Protein AF-A0A1F7A269-F1 (afdb_monomer_lite)

Sequence (309 aa):
MHEIAAIVDEQVPQRRDSEHPFDNVAFQGFLQEEFPELVGQVATATRPGVSAQPDEMEAWESAVVQQRKQRRGFEGDWDYLIRLLYEECFSINQNPGVGEPATMHGVAGHTPSGLVSHFFSGNSTGGASISTEVQKDFSGASLQEAVHSLQGKLTNRQIEGFLDVVQMCTSRNDVLIQVHRMGYSGSDVIELVRNGQYGKIFDSIGYRLLAMFKAEPTMLEPIQDLRLKEMLNFRTDRVVSKARFIVKLWGYCQSLLYENGAYRYIGESGVREVLTNLLFCRTHPELQCFFRYLSPSGYINDWMGLRNL

Secondary structure (DSSP, 8-state):
------------------SSGGG-HHHHHHHHHH-TTTHHHHHHS---B--SS--HHHHHHHHHHHHHHGGGGGS-HHHHHHHHHHHHHT-S-SSTTSS--TTSTT-----HHHHHHHH-----BTTB-HHHHTTS----SSHHHHHHHHTTTS-HHHHHHHHHHHHHHHT-STTSTTTS-SS--HHHHHHHHHTT-S-HHIIIIIIHHHHHHHH-GGGGSBP--HHHHHHTT--TTS--BHHHHHHHHHHHHGGGB-TTSPBPPTTSTTHHHHHHHHHHHHH-GGGGGGSSBSSHHHHHHHHHHTT--

Structure (mmCIF, N/CA/C/O backbone):
data_AF-A0A1F7A269-F1
#
_entry.id   AF-A0A1F7A269-F1
#
loop_
_atom_site.group_PDB
_atom_site.id
_atom_site.type_symbol
_atom_site.label_atom_id
_atom_site.label_alt_id
_atom_site.label_comp_id
_atom_site.label_asym_id
_atom_site.label_entity_id
_atom_site.label_seq_id
_atom_site.pdbx_PDB_ins_code
_atom_site.Cartn_x
_atom_site.Cartn_y
_atom_site.Cartn_z
_atom_site.occupancy
_atom_site.B_iso_or_equiv
_atom_site.auth_seq_id
_atom_site.auth_comp_id
_atom_site.auth_asym_id
_atom_site.auth_atom_id
_atom_site.pdbx_PDB_model_num
ATOM 1 N N . MET A 1 1 ? -22.479 40.719 -35.718 1.00 33.25 1 MET A N 1
ATOM 2 C CA . MET A 1 1 ? -22.128 39.808 -36.826 1.00 33.25 1 MET A CA 1
ATOM 3 C C . MET A 1 1 ? -20.641 39.544 -36.702 1.00 33.25 1 MET A C 1
ATOM 5 O O . MET A 1 1 ? -19.888 40.493 -36.841 1.00 33.25 1 MET A O 1
ATOM 9 N N . HIS A 1 2 ? -20.296 38.465 -35.995 1.00 28.28 2 HIS A N 1
ATOM 10 C CA . HIS A 1 2 ? -19.813 37.187 -36.565 1.00 28.28 2 HIS A CA 1
ATOM 11 C C . HIS A 1 2 ? -18.313 37.310 -36.901 1.00 28.28 2 HIS A C 1
ATOM 13 O O . HIS A 1 2 ? -17.926 38.263 -37.554 1.00 28.28 2 HIS A O 1
ATOM 19 N N . GLU A 1 3 ? -17.398 36.455 -36.454 1.00 27.62 3 GLU A N 1
ATOM 20 C CA . GLU A 1 3 ? -17.534 35.097 -35.937 1.00 27.62 3 GLU A CA 1
ATOM 21 C C . GLU A 1 3 ? -16.245 34.710 -35.201 1.00 27.62 3 GLU A C 1
ATOM 23 O O . GLU A 1 3 ? -15.139 35.027 -35.637 1.00 27.62 3 GLU A O 1
ATOM 28 N N . ILE A 1 4 ? -16.414 34.024 -34.072 1.00 34.38 4 ILE A N 1
ATOM 29 C CA . ILE A 1 4 ? -15.371 33.257 -33.395 1.00 34.38 4 ILE A CA 1
ATOM 30 C C . ILE A 1 4 ? -15.081 32.067 -34.311 1.00 34.38 4 ILE A C 1
ATOM 32 O O . ILE A 1 4 ? -15.955 31.223 -34.504 1.00 34.38 4 ILE A O 1
ATOM 36 N N . ALA A 1 5 ? -13.891 32.023 -34.910 1.00 34.59 5 ALA A N 1
ATOM 37 C CA . ALA A 1 5 ? -13.475 30.882 -35.709 1.00 34.59 5 ALA A CA 1
ATOM 38 C C . ALA A 1 5 ? -13.218 29.690 -34.780 1.00 34.59 5 ALA A C 1
ATOM 40 O O . ALA A 1 5 ? -12.347 29.718 -33.909 1.00 34.59 5 ALA A O 1
ATOM 41 N N . ALA A 1 6 ? -14.071 28.692 -34.972 1.00 31.97 6 ALA A N 1
ATOM 42 C CA . ALA A 1 6 ? -14.132 27.411 -34.310 1.00 31.97 6 ALA A CA 1
ATOM 43 C C . ALA A 1 6 ? -12.772 26.706 -34.200 1.00 31.97 6 ALA A C 1
ATOM 45 O O . ALA A 1 6 ? -12.012 26.576 -35.157 1.00 31.97 6 ALA A O 1
ATOM 46 N N . ILE A 1 7 ? -12.540 26.205 -32.990 1.00 40.12 7 ILE A N 1
ATOM 47 C CA . ILE A 1 7 ? -11.709 25.042 -32.698 1.00 40.12 7 ILE A CA 1
ATOM 48 C C . ILE A 1 7 ? -12.363 23.820 -33.368 1.00 40.12 7 ILE A C 1
ATOM 50 O O . ILE A 1 7 ? -13.586 23.787 -33.506 1.00 40.12 7 ILE A O 1
ATOM 54 N N . VAL A 1 8 ? -11.533 22.809 -33.644 1.00 36.47 8 VAL A N 1
ATOM 55 C CA . VAL A 1 8 ? -11.844 21.414 -34.017 1.00 36.47 8 VAL A CA 1
ATOM 56 C C . VAL A 1 8 ? -11.726 21.142 -35.521 1.00 36.47 8 VAL A C 1
ATOM 58 O O . VAL A 1 8 ? -12.613 21.486 -36.287 1.00 36.47 8 VAL A O 1
ATOM 61 N N . ASP A 1 9 ? -10.637 20.483 -35.931 1.00 31.64 9 ASP A N 1
ATOM 62 C CA . ASP A 1 9 ? -10.707 19.078 -36.367 1.00 31.64 9 ASP A CA 1
ATOM 63 C C . ASP A 1 9 ? -9.305 18.533 -36.697 1.00 31.64 9 ASP A C 1
ATOM 65 O O . ASP A 1 9 ? -8.762 18.759 -37.773 1.00 31.64 9 ASP A O 1
ATOM 69 N N . GLU A 1 10 ? -8.740 17.760 -35.772 1.00 32.53 10 GLU A N 1
ATOM 70 C CA . GLU A 1 10 ? -7.936 16.589 -36.131 1.00 32.53 10 GLU A CA 1
ATOM 71 C C . GLU A 1 10 ? -8.459 15.419 -35.289 1.00 32.53 10 GLU A C 1
ATOM 73 O O . GLU A 1 10 ? -7.979 15.119 -34.198 1.00 32.53 10 GLU A O 1
ATOM 78 N N . GLN A 1 11 ? -9.521 14.779 -35.781 1.00 38.41 11 GLN A N 1
ATOM 79 C CA . GLN A 1 11 ? -9.769 13.369 -35.488 1.00 38.41 11 GLN A CA 1
ATOM 80 C C . GLN A 1 11 ? -8.733 12.560 -36.285 1.00 38.41 11 GLN A C 1
ATOM 82 O O . GLN A 1 11 ? -8.501 12.849 -37.457 1.00 38.41 11 GLN A O 1
ATOM 87 N N . VAL A 1 12 ? -8.039 11.582 -35.696 1.00 38.69 12 VAL A N 1
ATOM 88 C CA . VAL A 1 12 ? -8.330 10.124 -35.749 1.00 38.69 12 VAL A CA 1
ATOM 89 C C . VAL A 1 12 ? -7.028 9.398 -35.289 1.00 38.69 12 VAL A C 1
ATOM 91 O O . VAL A 1 12 ? -5.965 9.959 -35.556 1.00 38.69 12 VAL A O 1
ATOM 94 N N . PRO A 1 13 ? -6.998 8.167 -34.699 1.00 36.81 13 PRO A N 1
ATOM 95 C CA . PRO A 1 13 ? -8.076 7.232 -34.341 1.00 36.81 13 PRO A CA 1
ATOM 96 C C . PRO A 1 13 ? -8.110 6.772 -32.863 1.00 36.81 13 PRO A C 1
ATOM 98 O O . PRO A 1 13 ? -7.135 6.809 -32.117 1.00 36.81 13 PRO A O 1
ATOM 101 N N . GLN A 1 14 ? -9.268 6.205 -32.515 1.00 42.47 14 GLN A N 1
ATOM 102 C CA . GLN A 1 14 ? -9.555 5.360 -31.354 1.00 42.47 14 GLN A CA 1
ATOM 103 C C . GLN A 1 14 ? -8.420 4.392 -30.987 1.00 42.47 14 GLN A C 1
ATOM 105 O O . GLN A 1 14 ? -8.027 3.544 -31.787 1.00 42.47 14 GLN A O 1
ATOM 110 N N . ARG A 1 15 ? -8.021 4.406 -29.717 1.00 35.06 15 ARG A N 1
ATOM 111 C CA . ARG A 1 15 ? -7.380 3.262 -29.075 1.00 35.06 15 ARG A CA 1
ATOM 112 C C . ARG A 1 15 ? -8.137 2.947 -27.796 1.00 35.06 15 ARG A C 1
ATOM 114 O O . ARG A 1 15 ? -7.974 3.616 -26.783 1.00 35.06 15 ARG A O 1
ATOM 121 N N . ARG A 1 16 ? -8.949 1.885 -27.839 1.00 41.09 16 ARG A N 1
ATOM 122 C CA . ARG A 1 16 ? -9.128 1.036 -26.653 1.00 41.09 16 ARG A CA 1
ATOM 123 C C . ARG A 1 16 ? -7.809 0.290 -26.454 1.00 41.09 16 ARG A C 1
ATOM 125 O O . ARG A 1 16 ? -7.733 -0.915 -26.665 1.00 41.09 16 ARG A O 1
ATOM 132 N N . ASP A 1 17 ? -6.759 1.043 -26.151 1.00 40.09 17 ASP A N 1
ATOM 133 C CA . ASP A 1 17 ? -5.573 0.473 -25.548 1.00 40.09 17 ASP A CA 1
ATOM 134 C C . ASP A 1 17 ? -6.044 0.063 -24.158 1.00 40.09 17 ASP A C 1
ATOM 136 O O . ASP A 1 17 ? -6.666 0.847 -23.441 1.00 40.09 17 ASP A O 1
ATOM 140 N N . SER A 1 18 ? -5.866 -1.211 -23.855 1.00 50.03 18 SER A N 1
ATOM 141 C CA . SER A 1 18 ? -5.976 -1.772 -22.518 1.00 50.03 18 SER A CA 1
ATOM 142 C C . SER A 1 18 ? -5.732 -0.748 -21.399 1.00 50.03 18 SER A C 1
ATOM 144 O O . SER A 1 18 ? -4.720 -0.046 -21.416 1.00 50.03 18 SER A O 1
ATOM 146 N N . GLU A 1 19 ? -6.633 -0.678 -20.419 1.00 72.75 19 GLU A N 1
ATOM 147 C CA . GLU A 1 19 ? -6.628 0.381 -19.396 1.00 72.75 19 GLU A CA 1
ATOM 148 C C . GLU A 1 19 ? -5.316 0.459 -18.594 1.00 72.75 19 GLU A C 1
ATOM 150 O O . GLU A 1 19 ? -4.983 1.514 -18.056 1.00 72.75 19 GLU A O 1
ATOM 155 N N . HIS A 1 20 ? -4.540 -0.630 -18.535 1.00 84.88 20 HIS A N 1
ATOM 156 C CA . HIS A 1 20 ? -3.270 -0.666 -17.824 1.00 84.88 20 HIS A CA 1
ATOM 157 C C . HIS A 1 20 ? -2.042 -0.550 -18.753 1.00 84.88 20 HIS A C 1
ATOM 159 O O . HIS A 1 20 ? -1.983 -1.224 -19.783 1.00 84.88 20 HIS A O 1
ATOM 165 N N . PRO A 1 21 ? -0.989 0.197 -18.359 1.00 84.06 21 PRO A N 1
ATOM 166 C CA . PRO A 1 21 ? 0.245 0.346 -19.142 1.00 84.06 21 PRO A CA 1
ATOM 167 C C . PRO A 1 21 ? 0.917 -0.963 -19.575 1.00 84.06 21 PRO A C 1
ATOM 169 O O . PRO A 1 21 ? 1.383 -1.072 -20.704 1.00 84.06 21 PRO A O 1
ATOM 172 N N . PHE A 1 22 ? 0.933 -1.979 -18.708 1.00 87.56 22 PHE A N 1
ATOM 173 C CA . PHE A 1 22 ? 1.489 -3.309 -19.015 1.00 87.56 22 PHE A CA 1
ATOM 174 C C . PHE A 1 22 ? 0.746 -4.093 -20.095 1.00 87.56 22 PHE A C 1
ATOM 176 O O . PHE A 1 22 ? 1.263 -5.100 -20.567 1.00 87.56 22 PHE A O 1
ATOM 183 N N . ASP A 1 23 ? -0.444 -3.661 -20.488 1.00 86.75 23 ASP A N 1
ATOM 184 C CA . ASP A 1 23 ? -1.222 -4.307 -21.540 1.00 86.75 23 ASP A CA 1
ATOM 185 C C . ASP A 1 23 ? -1.051 -3.584 -22.896 1.00 86.75 23 ASP A C 1
ATOM 187 O O . ASP A 1 23 ? -1.480 -4.074 -23.942 1.00 86.75 23 ASP A O 1
ATOM 191 N N . ASN A 1 24 ? -0.355 -2.439 -22.904 1.00 86.06 24 ASN A N 1
ATOM 192 C CA . ASN A 1 24 ? -0.034 -1.704 -24.118 1.00 86.06 24 ASN A CA 1
ATOM 193 C C . ASN A 1 24 ? 1.037 -2.441 -24.935 1.00 86.06 24 ASN A C 1
ATOM 195 O O . ASN A 1 24 ? 2.172 -2.585 -24.485 1.00 86.06 24 ASN A O 1
ATOM 199 N N . VAL A 1 25 ? 0.716 -2.813 -26.178 1.00 85.94 25 VAL A N 1
ATOM 200 C CA . VAL A 1 25 ? 1.601 -3.596 -27.066 1.00 85.94 25 VAL A CA 1
ATOM 201 C C . VAL A 1 25 ? 2.994 -2.978 -27.230 1.00 85.94 25 VAL A C 1
ATOM 203 O O . VAL A 1 25 ? 3.995 -3.686 -27.164 1.00 85.94 25 VAL A O 1
ATOM 206 N N . ALA A 1 26 ? 3.084 -1.658 -27.417 1.00 83.69 26 ALA A N 1
ATOM 207 C CA . ALA A 1 26 ? 4.378 -1.000 -27.595 1.00 83.69 26 ALA A CA 1
ATOM 208 C C . ALA A 1 26 ? 5.208 -1.019 -26.303 1.00 83.69 26 ALA A C 1
ATOM 210 O O . ALA A 1 26 ? 6.427 -1.118 -26.362 1.00 83.69 26 ALA A O 1
ATOM 211 N N . PHE A 1 27 ? 4.564 -0.927 -25.137 1.00 87.75 27 PHE A N 1
ATOM 212 C CA . PHE A 1 27 ? 5.272 -1.004 -23.858 1.00 87.75 27 PHE A CA 1
ATOM 213 C C . PHE A 1 27 ? 5.646 -2.445 -23.494 1.00 87.75 27 PHE A C 1
ATOM 215 O O . PHE A 1 27 ? 6.722 -2.684 -22.958 1.00 87.75 27 PHE A O 1
ATOM 222 N N . GLN A 1 28 ? 4.808 -3.421 -23.850 1.00 88.94 28 GLN A N 1
ATOM 223 C CA . GLN A 1 28 ? 5.147 -4.839 -23.735 1.00 88.94 28 GLN A CA 1
ATOM 224 C C . GLN A 1 28 ? 6.378 -5.202 -24.566 1.00 88.94 28 GLN A C 1
ATOM 226 O O . GLN A 1 28 ? 7.232 -5.927 -24.068 1.00 88.94 28 GLN A O 1
ATOM 231 N N . GLY A 1 29 ? 6.497 -4.671 -25.790 1.00 90.69 29 GLY A N 1
ATOM 232 C CA . GLY A 1 29 ? 7.691 -4.854 -26.620 1.00 90.69 29 GLY A CA 1
ATOM 233 C C . GLY A 1 29 ? 8.962 -4.366 -25.919 1.00 90.69 29 GLY A C 1
ATOM 234 O O . GLY A 1 29 ? 9.930 -5.114 -25.824 1.00 90.69 29 GLY A O 1
ATOM 235 N N . PHE A 1 30 ? 8.914 -3.165 -25.336 1.00 91.69 30 PHE A N 1
ATOM 236 C CA . PHE A 1 30 ? 10.003 -2.621 -24.519 1.00 91.69 30 PHE A CA 1
ATOM 237 C C . PHE A 1 30 ? 10.332 -3.509 -23.305 1.00 91.69 30 PHE A C 1
ATOM 239 O O . PHE A 1 30 ? 11.490 -3.849 -23.079 1.00 91.69 30 PHE A O 1
ATOM 246 N N . LEU A 1 31 ? 9.322 -3.945 -22.542 1.00 92.75 31 LEU A N 1
ATOM 247 C CA . LEU A 1 31 ? 9.537 -4.826 -21.386 1.00 92.75 31 LEU A CA 1
ATOM 248 C C . LEU A 1 31 ? 10.128 -6.183 -21.788 1.00 92.75 31 LEU A C 1
ATOM 250 O O . LEU A 1 31 ? 10.938 -6.735 -21.050 1.00 92.75 31 LEU A O 1
ATOM 254 N N . GLN A 1 32 ? 9.738 -6.719 -22.944 1.00 94.00 32 GLN A N 1
ATOM 255 C CA . GLN A 1 32 ? 10.271 -7.973 -23.468 1.00 94.00 32 GLN A CA 1
ATOM 256 C C . GLN A 1 32 ? 11.733 -7.849 -23.905 1.00 94.00 32 GLN A C 1
ATOM 258 O O . GLN A 1 32 ? 12.491 -8.803 -23.740 1.00 94.00 32 GLN A O 1
ATOM 263 N N . GLU A 1 33 ? 12.123 -6.700 -24.453 1.00 93.69 33 GLU A N 1
ATOM 264 C CA . GLU A 1 33 ? 13.506 -6.416 -24.834 1.00 93.69 33 GLU A CA 1
ATOM 265 C C . GLU A 1 33 ? 14.403 -6.213 -23.605 1.00 93.69 33 GLU A C 1
ATOM 267 O O . GLU A 1 33 ? 15.476 -6.809 -23.516 1.00 93.69 33 GLU A O 1
ATOM 272 N N . GLU A 1 34 ? 13.953 -5.417 -22.632 1.00 92.31 34 GLU A N 1
ATOM 273 C CA . GLU A 1 34 ? 14.796 -4.986 -21.509 1.00 92.31 34 GLU A CA 1
ATOM 274 C C . GLU A 1 34 ? 14.749 -5.906 -20.279 1.00 92.31 34 GLU A C 1
ATOM 276 O O . GLU A 1 34 ? 15.722 -5.952 -19.518 1.00 92.31 34 GLU A O 1
ATOM 281 N N . PHE A 1 35 ? 13.640 -6.629 -20.082 1.00 93.06 35 PHE A N 1
ATOM 282 C CA . PHE A 1 35 ? 13.379 -7.502 -18.926 1.00 93.06 35 PHE A CA 1
ATOM 283 C C . PHE A 1 35 ? 12.739 -8.843 -19.346 1.00 93.06 35 PHE A C 1
ATOM 285 O O . PHE A 1 35 ? 11.672 -9.215 -18.829 1.00 93.06 35 PHE A O 1
ATOM 292 N N . PRO A 1 36 ? 13.348 -9.595 -20.284 1.00 93.44 36 PRO A N 1
ATOM 293 C CA . PRO A 1 36 ? 12.762 -10.817 -20.841 1.00 93.44 36 PRO A CA 1
ATOM 294 C C . PRO A 1 36 ? 12.390 -11.857 -19.771 1.00 93.44 36 PRO A C 1
ATOM 296 O O . PRO A 1 36 ? 11.410 -12.589 -19.921 1.00 93.44 36 PRO A O 1
ATOM 299 N N . GLU A 1 37 ? 13.127 -11.907 -18.663 1.00 92.50 37 GLU A N 1
ATOM 300 C CA . GLU A 1 37 ? 12.910 -12.826 -17.548 1.00 92.50 37 GLU A CA 1
ATOM 301 C C . GLU A 1 37 ? 11.671 -12.505 -16.694 1.00 92.50 37 GLU A C 1
ATOM 303 O O . GLU A 1 37 ? 11.173 -13.382 -15.983 1.00 92.50 37 GLU A O 1
ATOM 308 N N . LEU A 1 38 ? 11.146 -11.276 -16.768 1.00 91.69 38 LEU A N 1
ATOM 309 C CA . LEU A 1 38 ? 9.978 -10.830 -15.998 1.00 91.69 38 LEU A CA 1
ATOM 310 C C . LEU A 1 38 ? 8.683 -10.800 -16.821 1.00 91.69 38 LEU A C 1
ATOM 312 O O . LEU A 1 38 ? 7.609 -10.672 -16.234 1.00 91.69 38 LEU A O 1
ATOM 316 N N . VAL A 1 39 ? 8.739 -10.998 -18.143 1.00 89.19 39 VAL A N 1
ATOM 317 C CA . VAL A 1 39 ? 7.567 -10.953 -19.046 1.00 89.19 39 VAL A CA 1
ATOM 318 C C . VAL A 1 39 ? 6.440 -1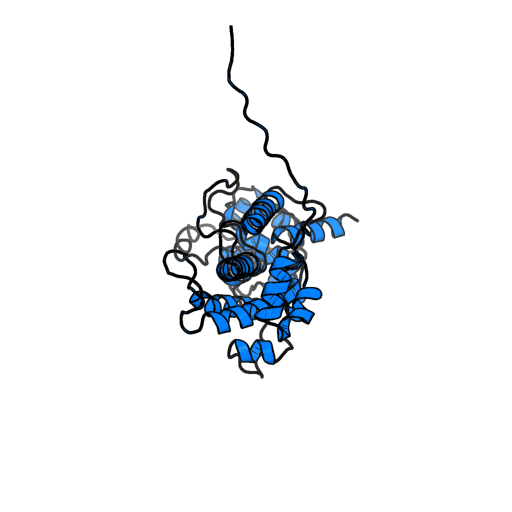1.877 -18.582 1.00 89.19 39 VAL A C 1
ATOM 320 O O . VAL A 1 39 ? 5.280 -11.468 -18.526 1.00 89.19 39 VAL A O 1
ATOM 323 N N . GLY A 1 40 ? 6.780 -13.109 -18.189 1.00 88.94 40 GLY A N 1
ATOM 324 C CA . GLY A 1 40 ? 5.798 -14.067 -17.676 1.00 88.94 40 GLY A CA 1
ATOM 325 C C . GLY A 1 40 ? 5.086 -13.567 -16.415 1.00 88.94 40 GLY A C 1
ATOM 326 O O . GLY A 1 40 ? 3.881 -13.752 -16.281 1.00 88.94 40 GLY A O 1
ATOM 327 N N . GLN A 1 41 ? 5.804 -12.873 -15.526 1.00 91.25 41 GLN A N 1
ATOM 328 C CA . GLN A 1 41 ? 5.222 -12.308 -14.307 1.00 91.25 41 GLN A CA 1
ATOM 329 C C . GLN A 1 41 ? 4.374 -11.068 -14.605 1.00 91.25 41 GLN A C 1
ATOM 331 O O . GLN A 1 41 ? 3.282 -10.937 -14.056 1.00 91.25 41 GLN A O 1
ATOM 336 N N . VAL A 1 42 ? 4.831 -10.187 -15.503 1.00 91.06 42 VAL A N 1
ATOM 337 C CA . VAL A 1 42 ? 4.084 -8.997 -15.956 1.00 91.06 42 VAL A CA 1
ATOM 338 C C . VAL A 1 42 ? 2.721 -9.392 -16.533 1.00 91.06 42 VAL A C 1
ATOM 340 O O . VAL A 1 42 ? 1.708 -8.749 -16.233 1.00 91.06 42 VAL A O 1
ATOM 343 N N . ALA A 1 43 ? 2.673 -10.474 -17.314 1.00 87.38 43 ALA A N 1
ATOM 344 C CA . ALA A 1 43 ? 1.440 -10.986 -17.909 1.00 87.38 43 ALA A CA 1
ATOM 345 C C . ALA A 1 43 ? 0.415 -11.455 -16.861 1.00 87.38 43 ALA A C 1
ATOM 347 O O . ALA A 1 43 ? -0.785 -11.313 -17.071 1.00 87.38 43 ALA A O 1
ATOM 348 N N . THR A 1 44 ? 0.878 -11.976 -15.721 1.00 88.31 44 THR A N 1
ATOM 349 C CA . THR A 1 44 ? 0.015 -12.486 -14.641 1.00 88.31 44 THR A CA 1
ATOM 350 C C . THR A 1 44 ? -0.190 -11.505 -13.486 1.00 88.31 44 THR A C 1
ATOM 352 O O . THR A 1 44 ? -0.958 -11.794 -12.572 1.00 88.31 44 THR A O 1
ATOM 355 N N . ALA A 1 45 ? 0.516 -10.371 -13.482 1.00 89.06 45 ALA A N 1
ATOM 356 C CA . ALA A 1 45 ? 0.470 -9.412 -12.386 1.00 89.06 45 ALA A CA 1
ATOM 357 C C . ALA A 1 45 ? -0.907 -8.743 -12.268 1.00 89.06 45 ALA A C 1
ATOM 359 O O . ALA A 1 45 ? -1.564 -8.438 -13.267 1.00 89.06 45 ALA A O 1
ATOM 360 N N . THR A 1 46 ? -1.315 -8.430 -11.043 1.00 89.75 46 THR A N 1
ATOM 361 C CA . THR A 1 46 ? -2.579 -7.744 -10.780 1.00 89.75 46 THR A CA 1
ATOM 362 C C . THR A 1 46 ? -2.588 -6.364 -11.434 1.00 89.75 46 THR A C 1
ATOM 364 O O . THR A 1 46 ? -1.627 -5.591 -11.317 1.00 89.75 46 THR A O 1
ATOM 367 N N . ARG A 1 47 ? -3.693 -6.058 -12.121 1.00 90.19 47 ARG A N 1
ATOM 368 C CA . ARG A 1 47 ? -4.022 -4.721 -12.621 1.00 90.19 47 ARG A CA 1
ATOM 369 C C . ARG A 1 47 ? -4.809 -4.003 -11.519 1.00 90.19 47 ARG A C 1
ATOM 371 O O . ARG A 1 47 ? -5.897 -4.477 -11.194 1.00 90.19 47 ARG A O 1
ATOM 378 N N . PRO A 1 48 ? -4.279 -2.933 -10.901 1.00 89.50 48 PRO A N 1
ATOM 379 C CA . PRO A 1 48 ? -4.967 -2.277 -9.801 1.00 89.50 48 PRO A CA 1
ATOM 380 C C . PRO A 1 48 ? -6.262 -1.637 -10.300 1.00 89.50 48 PRO A C 1
ATOM 382 O O . PRO A 1 48 ? -6.250 -0.913 -11.298 1.00 89.50 48 PRO A O 1
ATOM 385 N N . GLY A 1 49 ? -7.361 -1.915 -9.605 1.00 90.00 49 GLY A N 1
ATOM 386 C CA . GLY A 1 49 ? -8.692 -1.419 -9.933 1.00 90.00 49 GLY A CA 1
ATOM 387 C C . GLY A 1 49 ? -9.196 -0.340 -8.977 1.00 90.00 49 GLY A C 1
ATOM 388 O O . GLY A 1 49 ? -8.467 0.172 -8.123 1.00 90.00 49 GLY A O 1
ATOM 389 N N . VAL A 1 50 ? -10.479 -0.033 -9.140 1.00 90.50 50 VAL A N 1
ATOM 390 C CA . VAL A 1 50 ? -11.299 0.789 -8.244 1.00 90.50 50 VAL A CA 1
ATOM 391 C C . VAL A 1 50 ? -12.334 -0.138 -7.600 1.00 90.50 50 VAL A C 1
ATOM 393 O O . VAL A 1 50 ? -12.757 -1.111 -8.231 1.00 90.50 50 VAL A O 1
ATOM 396 N N . SER A 1 51 ? -12.705 0.118 -6.350 1.00 91.38 51 SER A N 1
ATOM 397 C CA . SER A 1 51 ? -13.757 -0.616 -5.642 1.00 91.38 51 SER A CA 1
ATOM 398 C C . SER A 1 51 ? -15.112 -0.505 -6.338 1.00 91.38 51 SER A C 1
ATOM 400 O O . SER A 1 51 ? -15.332 0.343 -7.209 1.00 91.38 51 SER A O 1
ATOM 402 N N . ALA A 1 52 ? -16.052 -1.367 -5.948 1.00 88.31 52 ALA A N 1
ATOM 403 C CA . ALA A 1 52 ? -17.393 -1.357 -6.533 1.00 88.31 52 ALA A CA 1
ATOM 404 C C . ALA A 1 52 ? -18.190 -0.084 -6.184 1.00 88.31 52 ALA A C 1
ATOM 406 O O . ALA A 1 52 ? -19.099 0.300 -6.921 1.00 88.31 52 ALA A O 1
ATOM 407 N N . GLN A 1 53 ? -17.872 0.549 -5.053 1.00 87.94 53 GLN A N 1
ATOM 408 C CA . GLN A 1 53 ? -18.550 1.736 -4.532 1.00 87.94 53 GLN A CA 1
ATOM 409 C C . GLN A 1 53 ? -17.501 2.741 -4.029 1.00 87.94 53 GLN A C 1
ATOM 411 O O . GLN A 1 53 ? -17.307 2.857 -2.818 1.00 87.94 53 GLN A O 1
ATOM 416 N N . PRO A 1 54 ? -16.797 3.440 -4.941 1.00 87.69 54 PRO A N 1
ATOM 417 C CA . PRO A 1 54 ? -15.727 4.346 -4.552 1.00 87.69 54 PRO A CA 1
ATOM 418 C C . PRO A 1 54 ? -16.271 5.565 -3.806 1.00 87.69 54 PRO A C 1
ATOM 420 O O . PRO A 1 54 ? -17.239 6.198 -4.236 1.00 87.69 54 PRO A O 1
ATOM 423 N N . ASP A 1 55 ? -15.610 5.910 -2.704 1.00 85.62 55 ASP A N 1
ATOM 424 C CA . ASP A 1 55 ? -15.809 7.176 -2.003 1.00 85.62 55 ASP A CA 1
ATOM 425 C C . ASP A 1 55 ? -15.130 8.341 -2.752 1.00 85.62 55 ASP A C 1
ATOM 427 O O . ASP A 1 55 ? -14.418 8.156 -3.742 1.00 85.62 55 ASP A O 1
ATOM 431 N N . GLU A 1 56 ? -15.356 9.575 -2.288 1.00 82.25 56 GLU A N 1
ATOM 432 C CA . GLU A 1 56 ? -14.767 10.778 -2.902 1.00 82.25 56 GLU A CA 1
ATOM 433 C C . GLU A 1 56 ? -13.229 10.700 -2.948 1.00 82.25 56 GLU A C 1
ATOM 435 O O . GLU A 1 56 ? -12.611 11.115 -3.931 1.00 82.25 56 GLU A O 1
ATOM 440 N N . MET A 1 57 ? -12.617 10.121 -1.908 1.00 80.38 57 MET A N 1
ATOM 441 C CA . MET A 1 57 ? -11.169 9.953 -1.808 1.00 80.38 57 MET A CA 1
ATOM 442 C C . MET A 1 57 ? -10.639 8.969 -2.852 1.00 80.38 57 MET A C 1
ATOM 444 O O . MET A 1 57 ? -9.713 9.304 -3.591 1.00 80.38 57 MET A O 1
ATOM 448 N N . GLU A 1 58 ? -11.220 7.772 -2.941 1.00 86.12 58 GLU A N 1
ATOM 449 C CA . GLU A 1 58 ? -10.827 6.775 -3.931 1.00 86.12 58 GLU A CA 1
ATOM 450 C C . GLU A 1 58 ? -11.011 7.296 -5.353 1.00 86.12 58 GLU A C 1
ATOM 452 O O . GLU A 1 58 ? -10.127 7.099 -6.192 1.00 86.12 58 GLU A O 1
ATOM 457 N N . ALA A 1 59 ? -12.135 7.966 -5.627 1.00 84.88 59 ALA A N 1
ATOM 458 C CA . ALA A 1 59 ? -12.418 8.534 -6.937 1.00 84.88 59 ALA A CA 1
ATOM 459 C C . ALA A 1 59 ? -11.348 9.559 -7.343 1.00 84.88 59 ALA A C 1
ATOM 461 O O . ALA A 1 59 ? -10.847 9.509 -8.469 1.00 84.88 59 ALA A O 1
ATOM 462 N N . TRP A 1 60 ? -10.955 10.447 -6.425 1.00 81.88 60 TRP A N 1
ATOM 463 C CA . TRP A 1 60 ? -9.898 11.425 -6.669 1.00 81.88 60 TRP A CA 1
ATOM 464 C C . TRP A 1 60 ? -8.522 10.764 -6.853 1.00 81.88 60 TRP A C 1
ATOM 466 O O . TRP A 1 60 ? -7.892 10.973 -7.892 1.00 81.88 60 TRP A O 1
ATOM 476 N N . GLU A 1 61 ? -8.073 9.929 -5.908 1.00 82.00 61 GLU A N 1
ATOM 477 C CA . GLU A 1 61 ? -6.761 9.259 -5.976 1.00 82.00 61 GLU A CA 1
ATOM 478 C C . GLU A 1 61 ? -6.636 8.428 -7.265 1.00 82.00 61 GLU A C 1
ATOM 480 O O . GLU A 1 61 ? -5.648 8.537 -7.995 1.00 82.00 61 GLU A O 1
ATOM 485 N N . SER A 1 62 ? -7.675 7.660 -7.605 1.00 83.62 62 SER A N 1
ATOM 486 C CA . SER A 1 62 ? -7.694 6.815 -8.804 1.00 83.62 62 SER A CA 1
ATOM 487 C C . SER A 1 62 ? -7.680 7.637 -10.093 1.00 83.62 62 SER A C 1
ATOM 489 O O . SER A 1 62 ? -6.945 7.295 -11.022 1.00 83.62 62 SER A O 1
ATOM 491 N N . ALA A 1 63 ? -8.439 8.737 -10.160 1.00 80.75 63 ALA A N 1
ATOM 492 C CA . ALA A 1 63 ? -8.455 9.612 -11.331 1.00 80.75 63 ALA A CA 1
ATOM 493 C C . ALA A 1 63 ? -7.079 10.239 -11.594 1.00 80.75 63 ALA A C 1
ATOM 495 O O . ALA A 1 63 ? -6.627 10.268 -12.742 1.00 80.75 63 ALA A O 1
ATOM 496 N N . VAL A 1 64 ? -6.381 10.683 -10.542 1.00 78.00 64 VAL A N 1
ATOM 497 C CA . VAL A 1 64 ? -5.033 11.255 -10.668 1.00 78.00 64 VAL A CA 1
ATOM 498 C C . VAL A 1 64 ? -4.044 10.205 -11.182 1.00 78.00 64 VAL A C 1
ATOM 500 O O . VAL A 1 64 ? -3.306 10.486 -12.131 1.00 78.00 64 VAL A O 1
ATOM 503 N N . VAL A 1 65 ? -4.046 8.985 -10.626 1.00 78.00 65 VAL A N 1
ATOM 504 C CA . VAL A 1 65 ? -3.164 7.897 -11.099 1.00 78.00 65 VAL A CA 1
ATOM 505 C C . VAL A 1 65 ? -3.414 7.587 -12.567 1.00 78.00 65 VAL A C 1
ATOM 507 O O . VAL A 1 65 ? -2.475 7.528 -13.362 1.00 78.00 65 VAL A O 1
ATOM 510 N N . GLN A 1 66 ? -4.679 7.403 -12.940 1.00 79.25 66 GLN A N 1
ATOM 511 C CA . GLN A 1 66 ? -5.056 7.043 -14.303 1.00 79.25 66 GLN A CA 1
ATOM 512 C C . GLN A 1 66 ? -4.654 8.131 -15.301 1.00 79.25 66 GLN A C 1
ATOM 514 O O . GLN A 1 66 ? -4.019 7.840 -16.317 1.00 79.25 66 GLN A O 1
ATOM 519 N N . GLN A 1 67 ? -4.920 9.400 -14.977 1.00 78.06 67 GLN A N 1
ATOM 520 C CA . GLN A 1 67 ? -4.514 10.524 -15.817 1.00 78.06 67 GLN A CA 1
ATOM 521 C C . GLN A 1 67 ? -2.995 10.554 -16.031 1.00 78.06 67 GLN A C 1
ATOM 523 O O . GLN A 1 67 ? -2.529 10.822 -17.139 1.00 78.06 67 GLN A O 1
ATOM 528 N N . ARG A 1 68 ? -2.201 10.288 -14.987 1.00 76.50 68 ARG A N 1
ATOM 529 C CA . ARG A 1 68 ? -0.734 10.307 -15.075 1.00 76.50 68 ARG A CA 1
ATOM 530 C C . ARG A 1 68 ? -0.193 9.111 -15.856 1.00 76.50 68 ARG A C 1
ATOM 532 O O . ARG A 1 68 ? 0.716 9.284 -16.670 1.00 76.50 68 ARG A O 1
ATOM 539 N N . LYS A 1 69 ? -0.767 7.917 -15.705 1.00 76.19 69 LYS A N 1
ATOM 540 C CA . LYS A 1 69 ? -0.386 6.727 -16.494 1.00 76.19 69 LYS A CA 1
ATOM 541 C C . LYS A 1 69 ? -0.589 6.919 -17.999 1.00 76.19 69 LYS A C 1
ATOM 543 O O . LYS A 1 69 ? 0.195 6.390 -18.783 1.00 76.19 69 LYS A O 1
ATOM 548 N N . GLN A 1 70 ? -1.565 7.730 -18.402 1.00 72.06 70 GLN A N 1
ATOM 549 C CA . GLN A 1 70 ? -1.856 8.022 -19.811 1.00 72.06 70 GLN A CA 1
ATOM 550 C C . GLN A 1 70 ? -0.869 9.009 -20.472 1.00 72.06 70 GLN A C 1
ATOM 552 O O . GLN A 1 70 ? -0.870 9.141 -21.693 1.00 72.06 70 GLN A O 1
ATOM 557 N N . ARG A 1 71 ? 0.018 9.678 -19.715 1.00 68.19 71 ARG A N 1
ATOM 558 C CA . ARG A 1 71 ? 0.950 10.706 -20.241 1.00 68.19 71 ARG A CA 1
ATOM 559 C C . ARG A 1 71 ? 2.190 10.180 -20.981 1.00 68.19 71 ARG A C 1
ATOM 561 O O . ARG A 1 71 ? 3.058 10.984 -21.312 1.00 68.19 71 ARG A O 1
ATOM 568 N N . ARG A 1 72 ? 2.253 8.883 -21.308 1.00 64.31 72 ARG A N 1
ATOM 569 C CA . ARG A 1 72 ? 3.410 8.237 -21.964 1.00 64.31 72 ARG A CA 1
ATOM 570 C C . ARG A 1 72 ? 3.934 8.991 -23.195 1.00 64.31 72 ARG A C 1
ATOM 572 O O . ARG A 1 72 ? 5.126 8.977 -23.451 1.00 64.31 72 ARG A O 1
ATOM 579 N N . GLY A 1 73 ? 3.064 9.668 -23.951 1.00 58.03 73 GLY A N 1
ATOM 580 C CA . GLY A 1 73 ? 3.433 10.368 -25.190 1.00 58.03 73 GLY A CA 1
ATOM 581 C C . GLY A 1 73 ? 4.476 11.491 -25.056 1.00 58.03 73 GLY A C 1
ATOM 582 O O . GLY A 1 73 ? 4.924 11.995 -26.081 1.00 58.03 73 GLY A O 1
ATOM 583 N N . PHE A 1 74 ? 4.860 11.887 -23.837 1.00 60.41 74 PHE A N 1
ATOM 584 C CA . PHE A 1 74 ? 5.789 12.995 -23.581 1.00 60.41 74 PHE A CA 1
ATOM 585 C C . PHE A 1 74 ? 7.124 12.576 -22.938 1.00 60.41 74 PHE A C 1
ATOM 587 O O . PHE A 1 74 ? 7.950 13.448 -22.673 1.00 60.41 74 PHE A O 1
ATOM 594 N N . GLU A 1 75 ? 7.353 11.286 -22.680 1.00 72.81 75 GLU A N 1
ATOM 595 C CA . GLU A 1 75 ? 8.563 10.790 -22.005 1.00 72.81 75 GLU A CA 1
ATOM 596 C C . GLU A 1 75 ? 9.113 9.518 -22.680 1.00 72.81 75 GLU A C 1
ATOM 598 O O . GLU A 1 75 ? 8.392 8.826 -23.399 1.00 72.81 75 GLU A O 1
ATOM 603 N N . GLY A 1 76 ? 10.403 9.217 -22.491 1.00 80.69 76 GLY A N 1
ATOM 604 C CA . GLY A 1 76 ? 10.999 7.976 -23.005 1.00 80.69 76 GLY A CA 1
ATOM 605 C C . GLY A 1 76 ? 10.501 6.742 -22.243 1.00 80.69 76 GLY A C 1
ATOM 606 O O . GLY A 1 76 ? 10.094 6.851 -21.090 1.00 80.69 76 GLY A O 1
ATOM 607 N N . ASP A 1 77 ? 10.570 5.549 -22.848 1.00 86.00 77 ASP A N 1
ATOM 608 C CA . ASP A 1 77 ? 10.042 4.311 -22.238 1.00 86.00 77 ASP A CA 1
ATOM 609 C C . ASP A 1 77 ? 10.659 3.992 -20.863 1.00 86.00 77 ASP A C 1
ATOM 611 O O . ASP A 1 77 ? 9.973 3.505 -19.963 1.00 86.00 77 ASP A O 1
ATOM 615 N N . TRP A 1 78 ? 11.936 4.323 -20.674 1.00 85.62 78 TRP A N 1
ATOM 616 C CA . TRP A 1 78 ? 12.626 4.184 -19.394 1.00 85.62 78 TRP A CA 1
ATOM 617 C C . TRP A 1 78 ? 12.118 5.156 -18.325 1.00 85.62 78 TRP A C 1
ATOM 619 O O . TRP A 1 78 ? 11.820 4.726 -17.211 1.00 85.62 78 TRP A O 1
ATOM 629 N N . ASP A 1 79 ? 11.969 6.437 -18.662 1.00 81.75 79 ASP A N 1
ATOM 630 C CA . ASP A 1 79 ? 11.429 7.451 -17.746 1.00 81.75 79 ASP A CA 1
ATOM 631 C C . ASP A 1 79 ? 9.981 7.114 -17.373 1.00 81.75 79 ASP A C 1
ATOM 633 O O . ASP A 1 79 ? 9.593 7.178 -16.202 1.00 81.75 79 ASP A O 1
ATOM 637 N N . TYR A 1 80 ? 9.215 6.636 -18.358 1.00 84.38 80 TYR A N 1
ATOM 638 C CA . TYR A 1 80 ? 7.864 6.139 -18.155 1.00 84.38 80 TYR A CA 1
ATOM 639 C C . TYR A 1 80 ? 7.833 4.950 -17.193 1.00 84.38 80 TYR A C 1
ATOM 641 O O . TYR A 1 80 ? 7.012 4.936 -16.277 1.00 84.38 80 TYR A O 1
ATOM 649 N N . LEU A 1 81 ? 8.728 3.968 -17.357 1.00 87.50 81 LEU A N 1
ATOM 650 C CA . LEU A 1 81 ? 8.814 2.813 -16.462 1.00 87.50 81 LEU A CA 1
ATOM 651 C C . LEU A 1 81 ? 9.156 3.233 -15.027 1.00 87.50 81 LEU A C 1
ATOM 653 O O . LEU A 1 81 ? 8.510 2.756 -14.092 1.00 87.50 81 LEU A O 1
ATOM 657 N N . ILE A 1 82 ? 10.137 4.124 -14.842 1.00 86.31 82 ILE A N 1
ATOM 658 C CA . ILE A 1 82 ? 10.522 4.624 -13.513 1.00 86.31 82 ILE A CA 1
ATOM 659 C C . ILE A 1 82 ? 9.318 5.274 -12.835 1.00 86.31 82 ILE A C 1
ATOM 661 O O . ILE A 1 82 ? 8.975 4.929 -11.699 1.00 86.31 82 ILE A O 1
ATOM 665 N N . ARG A 1 83 ? 8.650 6.187 -13.544 1.00 83.94 83 ARG A N 1
ATOM 666 C CA . ARG A 1 83 ? 7.480 6.895 -13.033 1.00 83.94 83 ARG A CA 1
ATOM 667 C C . ARG A 1 83 ? 6.333 5.941 -12.725 1.00 83.94 83 ARG A C 1
ATOM 669 O O . ARG A 1 83 ? 5.768 6.018 -11.639 1.00 83.94 83 ARG A O 1
ATOM 676 N N . LEU A 1 84 ? 6.017 5.026 -13.640 1.00 86.44 84 LEU A N 1
ATOM 677 C CA . LEU A 1 84 ? 4.958 4.033 -13.475 1.00 86.44 84 LEU A CA 1
ATOM 678 C C . LEU A 1 84 ? 5.179 3.183 -12.221 1.00 86.44 84 LEU A C 1
ATOM 680 O O . LEU A 1 84 ? 4.276 3.054 -11.396 1.00 86.44 84 LEU A O 1
ATOM 684 N N . LEU A 1 85 ? 6.380 2.622 -12.065 1.00 88.69 85 LEU A N 1
ATOM 685 C CA . LEU A 1 85 ? 6.710 1.780 -10.919 1.00 88.69 85 LEU A CA 1
ATOM 686 C C . LEU A 1 85 ? 6.712 2.574 -9.613 1.00 88.69 85 LEU A C 1
ATOM 688 O O . LEU A 1 85 ? 6.236 2.069 -8.600 1.00 88.69 85 LEU A O 1
ATOM 692 N N . TYR A 1 86 ? 7.207 3.812 -9.621 1.00 84.12 86 TYR A N 1
ATOM 693 C CA . TYR A 1 86 ? 7.152 4.681 -8.449 1.00 84.12 86 TYR A CA 1
ATOM 694 C C . TYR A 1 86 ? 5.708 5.014 -8.048 1.00 84.12 86 TYR A C 1
ATOM 696 O O . TYR A 1 86 ? 5.347 4.893 -6.875 1.00 84.12 86 TYR A O 1
ATOM 704 N N . GLU A 1 87 ? 4.883 5.410 -9.017 1.00 81.69 87 GLU A N 1
ATOM 705 C CA . GLU A 1 87 ? 3.508 5.843 -8.778 1.00 81.69 87 GLU A CA 1
ATOM 706 C C . GLU A 1 87 ? 2.613 4.692 -8.338 1.00 81.69 87 GLU A C 1
ATOM 708 O O . GLU A 1 87 ? 1.790 4.891 -7.454 1.00 81.69 87 GLU A O 1
ATOM 713 N N . GLU A 1 88 ? 2.793 3.482 -8.872 1.00 85.19 88 GLU A N 1
ATOM 714 C CA . GLU A 1 88 ? 2.050 2.310 -8.396 1.00 85.19 88 GLU A CA 1
ATOM 715 C C . GLU A 1 88 ? 2.538 1.820 -7.029 1.00 85.19 88 GLU A C 1
ATOM 717 O O . GLU A 1 88 ? 1.726 1.403 -6.202 1.00 85.19 88 GLU A O 1
ATOM 722 N N . CYS A 1 89 ? 3.844 1.891 -6.753 1.00 86.94 89 CYS A N 1
ATOM 723 C CA . CYS A 1 89 ? 4.406 1.336 -5.525 1.00 86.94 89 CYS A CA 1
ATOM 724 C C . CYS A 1 89 ? 4.405 2.295 -4.331 1.00 86.94 89 CYS A C 1
ATOM 726 O O . CYS A 1 89 ? 4.389 1.807 -3.201 1.00 86.94 89 CYS A O 1
ATOM 728 N N . PHE A 1 90 ? 4.439 3.617 -4.507 1.00 81.50 90 PHE A N 1
ATOM 729 C CA . PHE A 1 90 ? 4.737 4.507 -3.374 1.00 81.50 90 PHE A CA 1
ATOM 730 C C . PHE A 1 90 ? 3.918 5.787 -3.297 1.00 81.50 90 PHE A C 1
ATOM 732 O O . PHE A 1 90 ? 3.410 6.115 -2.227 1.00 81.50 90 PHE A O 1
ATOM 739 N N . SER A 1 91 ? 3.845 6.578 -4.356 1.00 74.75 91 SER A N 1
ATOM 740 C CA . SER A 1 91 ? 3.138 7.854 -4.263 1.00 74.75 91 SER A CA 1
ATOM 741 C C . SER A 1 91 ? 2.766 8.373 -5.628 1.00 74.75 91 SER A C 1
ATOM 743 O O . SER A 1 91 ? 3.570 8.367 -6.555 1.00 74.75 91 SER A O 1
ATOM 745 N N . ILE A 1 92 ? 1.555 8.901 -5.705 1.00 59.94 92 ILE A N 1
ATOM 746 C CA . ILE A 1 92 ? 0.995 9.517 -6.900 1.00 59.94 92 ILE A CA 1
ATOM 747 C C . ILE A 1 92 ? 1.490 10.969 -7.017 1.00 59.94 92 ILE A C 1
ATOM 749 O O . ILE A 1 92 ? 1.410 11.587 -8.083 1.00 59.94 92 ILE A O 1
ATOM 753 N N . ASN A 1 93 ? 2.026 11.524 -5.922 1.00 55.78 93 ASN A N 1
ATOM 754 C CA . ASN A 1 93 ? 2.331 12.935 -5.832 1.00 55.78 93 ASN A CA 1
ATOM 755 C C . ASN A 1 93 ? 3.729 13.221 -5.273 1.00 55.78 93 ASN A C 1
ATOM 757 O O . ASN A 1 93 ? 4.077 12.829 -4.160 1.00 55.78 93 ASN A O 1
ATOM 761 N N . GLN A 1 94 ? 4.506 13.967 -6.058 1.00 48.12 94 GLN A N 1
ATOM 762 C CA . GLN A 1 94 ? 5.694 14.688 -5.597 1.00 48.12 94 GLN A CA 1
ATOM 763 C C . GLN A 1 94 ? 5.361 16.136 -5.179 1.00 48.12 94 GLN A C 1
ATOM 765 O O . GLN A 1 94 ? 6.210 16.797 -4.597 1.00 48.12 94 GLN A O 1
ATOM 770 N N . ASN A 1 95 ? 4.133 16.620 -5.439 1.00 43.25 95 ASN A N 1
ATOM 771 C CA . ASN A 1 95 ? 3.667 17.992 -5.191 1.00 43.25 95 ASN A CA 1
ATOM 772 C C . ASN A 1 95 ? 2.266 18.028 -4.529 1.00 43.25 95 ASN A C 1
ATOM 774 O O . ASN A 1 95 ? 1.265 18.275 -5.215 1.00 43.25 95 ASN A O 1
ATOM 778 N N . PRO A 1 96 ? 2.154 17.779 -3.211 1.00 48.72 96 PRO A N 1
ATOM 779 C CA . PRO A 1 96 ? 0.892 17.935 -2.481 1.00 48.72 96 PRO A CA 1
ATOM 780 C C . PRO A 1 96 ? 0.279 19.338 -2.670 1.00 48.72 96 PRO A C 1
ATOM 782 O O . PRO A 1 96 ? 0.994 20.340 -2.673 1.00 48.72 96 PRO A O 1
ATOM 785 N N . GLY A 1 97 ? -1.046 19.408 -2.834 1.00 45.19 97 GLY A N 1
ATOM 786 C CA . GLY A 1 97 ? -1.850 20.639 -2.834 1.00 45.19 97 GLY A CA 1
ATOM 787 C C . GLY A 1 97 ? -2.479 21.068 -4.168 1.00 45.19 97 GLY A C 1
ATOM 788 O O . GLY A 1 97 ? -3.331 21.958 -4.169 1.00 45.19 97 GLY A O 1
ATOM 789 N N . VAL A 1 98 ? -2.114 20.469 -5.308 1.00 48.78 98 VAL A N 1
ATOM 790 C CA . VAL A 1 98 ? -2.659 20.863 -6.625 1.00 48.78 98 VAL A CA 1
ATOM 791 C C . VAL A 1 98 ? -3.857 19.989 -7.006 1.00 48.78 98 VAL A C 1
ATOM 793 O O . VAL A 1 98 ? -3.696 18.809 -7.299 1.00 48.78 98 VAL A O 1
ATOM 796 N N . GLY A 1 99 ? -5.056 20.581 -7.051 1.00 52.81 99 GLY A N 1
ATOM 797 C CA . GLY A 1 99 ? -6.283 19.898 -7.494 1.00 52.81 99 GLY A CA 1
ATOM 798 C C . GLY A 1 99 ? -6.882 18.917 -6.477 1.00 52.81 99 GLY A C 1
ATOM 799 O O . GLY A 1 99 ? -7.736 18.111 -6.840 1.00 52.81 99 GLY A O 1
ATOM 800 N N . GLU A 1 100 ? -6.432 18.971 -5.222 1.00 55.97 100 GLU A N 1
ATOM 801 C CA . GLU A 1 100 ? -7.040 18.256 -4.096 1.00 55.97 100 GLU A CA 1
ATOM 802 C C . GLU A 1 100 ? -8.437 18.830 -3.791 1.00 55.97 100 GLU A C 1
ATOM 804 O O . GLU A 1 100 ? -8.611 20.055 -3.824 1.00 55.97 100 GLU A O 1
ATOM 809 N N . PRO A 1 101 ? -9.438 17.992 -3.459 1.00 55.09 101 PRO A N 1
ATOM 810 C CA . PRO A 1 101 ? -10.692 18.469 -2.891 1.00 55.09 101 PRO A CA 1
ATOM 811 C C . PRO A 1 101 ? -10.422 19.339 -1.659 1.00 55.09 101 PRO A C 1
ATOM 813 O O . PRO A 1 101 ? -9.526 19.045 -0.868 1.00 55.09 101 PRO A O 1
ATOM 816 N N . ALA A 1 102 ? -11.234 20.378 -1.438 1.00 57.22 102 ALA A N 1
ATOM 817 C CA . ALA A 1 102 ? -11.069 21.281 -0.290 1.00 57.22 102 ALA A CA 1
ATOM 818 C C . ALA A 1 102 ? -11.107 20.543 1.064 1.00 57.22 102 ALA A C 1
ATOM 820 O O . ALA A 1 102 ? -10.557 20.998 2.067 1.00 57.22 102 ALA A O 1
ATOM 821 N N . THR A 1 103 ? -11.756 19.379 1.097 1.00 55.28 103 THR A N 1
ATOM 822 C CA . THR A 1 103 ? -11.830 18.483 2.249 1.00 55.28 103 THR A CA 1
ATOM 823 C C . THR A 1 103 ? -10.520 17.748 2.543 1.00 55.28 103 THR A C 1
ATOM 825 O O . THR A 1 103 ? -10.358 17.327 3.689 1.00 55.28 103 THR A O 1
ATOM 828 N N . MET A 1 104 ? -9.603 17.654 1.572 1.00 56.06 104 MET A N 1
ATOM 829 C CA . MET A 1 104 ? -8.416 16.783 1.566 1.00 56.06 104 MET A CA 1
ATOM 830 C C . MET A 1 104 ? -7.088 17.532 1.386 1.00 56.06 104 MET A C 1
ATOM 832 O O . MET A 1 104 ? -6.059 16.906 1.140 1.00 56.06 104 MET A O 1
ATOM 836 N N . HIS A 1 105 ? -7.096 18.859 1.548 1.00 57.56 105 HIS A N 1
ATOM 837 C CA . HIS A 1 105 ? -5.890 19.680 1.470 1.00 57.56 105 HIS A CA 1
ATOM 838 C C . HIS A 1 105 ? -4.764 19.166 2.379 1.00 57.56 105 HIS A C 1
ATOM 840 O O . HIS A 1 105 ? -4.928 19.066 3.598 1.00 57.56 105 HIS A O 1
ATOM 846 N N . GLY A 1 106 ? -3.602 18.901 1.780 1.00 54.75 106 GLY A N 1
ATOM 847 C CA . GLY A 1 106 ? -2.391 18.459 2.474 1.00 54.75 106 GLY A CA 1
ATOM 848 C C . GLY A 1 106 ? -2.246 16.940 2.596 1.00 54.75 106 GLY A C 1
ATOM 849 O O . GLY A 1 106 ? -1.313 16.479 3.256 1.00 54.75 106 GLY A O 1
ATOM 850 N N . VAL A 1 107 ? -3.129 16.155 1.970 1.00 58.09 107 VAL A N 1
ATOM 851 C CA . VAL A 1 107 ? -3.004 14.693 1.890 1.00 58.09 107 VAL A CA 1
ATOM 852 C C . VAL A 1 107 ? -2.263 14.323 0.606 1.00 58.09 107 VAL A C 1
ATOM 854 O O . VAL A 1 107 ? -2.729 14.598 -0.490 1.00 58.09 107 VAL A O 1
ATOM 857 N N . ALA A 1 108 ? -1.121 13.642 0.722 1.00 56.88 108 ALA A N 1
ATOM 858 C CA . ALA A 1 108 ? -0.226 13.404 -0.415 1.00 56.88 108 ALA A CA 1
ATOM 859 C C . ALA A 1 108 ? -0.712 12.356 -1.446 1.00 56.88 108 ALA A C 1
ATOM 861 O O . ALA A 1 108 ? 0.041 12.039 -2.363 1.00 56.88 108 ALA A O 1
ATOM 862 N N . GLY A 1 109 ? -1.946 11.840 -1.336 1.00 66.94 109 GLY A N 1
ATOM 863 C CA . GLY A 1 109 ? -2.521 10.864 -2.274 1.00 66.94 109 GLY A CA 1
ATOM 864 C C . GLY A 1 109 ? -1.666 9.599 -2.387 1.00 66.94 109 GLY A C 1
ATOM 865 O O . GLY A 1 109 ? -0.960 9.390 -3.375 1.00 66.94 109 GLY A O 1
ATOM 866 N N . HIS A 1 110 ? -1.678 8.771 -1.343 1.00 76.38 110 HIS A N 1
ATOM 867 C CA . HIS A 1 110 ? -0.839 7.574 -1.275 1.00 76.38 110 HIS A CA 1
ATOM 868 C C . HIS A 1 110 ? -1.502 6.384 -1.962 1.00 76.38 110 HIS A C 1
ATOM 870 O O . HIS A 1 110 ? -2.688 6.143 -1.770 1.00 76.38 110 HIS A O 1
ATOM 876 N N . THR A 1 111 ? -0.714 5.572 -2.668 1.00 86.88 111 THR A N 1
ATOM 877 C CA . THR A 1 111 ? -1.134 4.209 -3.017 1.00 86.88 111 THR A CA 1
ATOM 878 C C . THR A 1 111 ? -1.143 3.314 -1.772 1.00 86.88 111 THR A C 1
ATOM 880 O O . THR A 1 111 ? -0.575 3.694 -0.744 1.00 86.88 111 THR A O 1
ATOM 883 N N . PRO A 1 112 ? -1.740 2.109 -1.818 1.00 92.12 112 PRO A N 1
ATOM 884 C CA . PRO A 1 112 ? -1.747 1.186 -0.678 1.00 92.12 112 PRO A CA 1
ATOM 885 C C . PRO A 1 112 ? -0.347 0.904 -0.116 1.00 92.12 112 PRO A C 1
ATOM 887 O O . PRO A 1 112 ? -0.086 1.109 1.071 1.00 92.12 112 PRO A O 1
ATOM 890 N N . SER A 1 113 ? 0.596 0.508 -0.972 1.00 91.38 113 SER A N 1
ATOM 891 C CA . SER A 1 113 ? 1.995 0.301 -0.581 1.00 91.38 113 SER A CA 1
ATOM 892 C C . SER A 1 113 ? 2.693 1.601 -0.184 1.00 91.38 113 SER A C 1
ATOM 894 O O . SER A 1 113 ? 3.562 1.568 0.681 1.00 91.38 113 SER A O 1
ATOM 896 N N . GLY A 1 114 ? 2.276 2.741 -0.735 1.00 86.81 114 GLY A N 1
ATOM 897 C CA . GLY A 1 114 ? 2.696 4.071 -0.306 1.00 86.81 114 GLY A CA 1
ATOM 898 C C . GLY A 1 114 ? 2.334 4.413 1.129 1.00 86.81 114 GLY A C 1
ATOM 899 O O . GLY A 1 114 ? 3.179 4.863 1.907 1.00 86.81 114 GLY A O 1
ATOM 900 N N . LEU A 1 115 ? 1.083 4.150 1.498 1.00 87.38 115 LEU A N 1
ATOM 901 C CA . LEU A 1 115 ? 0.584 4.358 2.848 1.00 87.38 115 LEU A CA 1
ATOM 902 C C . LEU A 1 115 ? 1.345 3.457 3.833 1.00 87.38 115 LEU A C 1
ATOM 904 O O . LEU A 1 115 ? 1.763 3.904 4.901 1.00 87.38 115 LEU A O 1
ATOM 908 N N . VAL A 1 116 ? 1.617 2.208 3.440 1.00 91.75 116 VAL A N 1
ATOM 909 C CA . VAL A 1 116 ? 2.459 1.298 4.227 1.00 91.75 116 VAL A CA 1
ATOM 910 C C . VAL A 1 116 ? 3.897 1.804 4.329 1.00 91.75 116 VAL A C 1
ATOM 912 O O . VAL A 1 116 ? 4.423 1.912 5.435 1.00 91.75 116 VAL A O 1
ATOM 915 N N . SER A 1 117 ? 4.564 2.122 3.221 1.00 87.81 117 SER A N 1
ATOM 916 C CA . SER A 1 117 ? 5.991 2.453 3.237 1.00 87.81 117 SER A CA 1
ATOM 917 C C . SER A 1 117 ? 6.309 3.689 4.079 1.00 87.81 117 SER A C 1
ATOM 919 O O . SER A 1 117 ? 7.324 3.704 4.784 1.00 87.81 117 SER A O 1
ATOM 921 N N . HIS A 1 118 ? 5.425 4.686 4.057 1.00 81.12 118 HIS A N 1
ATOM 922 C CA . HIS A 1 118 ? 5.617 5.945 4.765 1.00 81.12 118 HIS A CA 1
ATOM 923 C C . HIS A 1 118 ? 5.147 5.867 6.219 1.00 81.12 118 HIS A C 1
ATOM 925 O O . HIS A 1 118 ? 5.862 6.338 7.102 1.00 81.12 118 HIS A O 1
ATOM 931 N N . PHE A 1 119 ? 4.023 5.205 6.512 1.00 83.75 119 PHE A N 1
ATOM 932 C CA . PHE A 1 119 ? 3.367 5.325 7.823 1.00 83.75 119 PHE A CA 1
ATOM 933 C C . PHE A 1 119 ? 3.336 4.039 8.654 1.00 83.75 119 PHE A C 1
ATOM 935 O O . PHE A 1 119 ? 3.094 4.102 9.860 1.00 83.75 119 PHE A O 1
ATOM 942 N N . PHE A 1 120 ? 3.652 2.872 8.078 1.00 87.31 120 PHE A N 1
ATOM 943 C CA . PHE A 1 120 ? 3.709 1.633 8.854 1.00 87.31 120 PHE A CA 1
ATOM 944 C C . PHE A 1 120 ? 4.847 1.657 9.881 1.00 87.31 120 PHE A C 1
ATOM 946 O O . PHE A 1 120 ? 6.035 1.805 9.560 1.00 87.31 120 PHE A O 1
ATOM 953 N N . SER A 1 121 ? 4.469 1.408 11.133 1.00 80.19 121 SER A N 1
ATOM 954 C CA . SER A 1 121 ? 5.373 1.201 12.255 1.00 80.19 121 SER A CA 1
ATOM 955 C C . SER A 1 121 ? 5.114 -0.169 12.874 1.00 80.19 121 SER A C 1
ATOM 957 O O . SER A 1 121 ? 4.001 -0.478 13.286 1.00 80.19 121 SER A O 1
ATOM 959 N N . GLY A 1 122 ? 6.169 -0.982 12.976 1.00 73.19 122 GLY A N 1
ATOM 960 C CA . GLY A 1 122 ? 6.136 -2.243 13.725 1.00 73.19 122 GLY A CA 1
ATOM 961 C C . GLY A 1 122 ? 6.307 -2.057 15.237 1.00 73.19 122 GLY A C 1
ATOM 962 O O . GLY A 1 122 ? 6.472 -3.045 15.947 1.00 73.19 122 GLY A O 1
ATOM 963 N N . ASN A 1 123 ? 6.342 -0.812 15.720 1.00 79.00 123 ASN A N 1
ATOM 964 C CA . ASN A 1 123 ? 6.503 -0.507 17.137 1.00 79.00 123 ASN A CA 1
ATOM 965 C C . ASN A 1 123 ? 5.165 -0.628 17.876 1.00 79.00 123 ASN A C 1
ATOM 967 O O . ASN A 1 123 ? 4.091 -0.547 17.279 1.00 79.00 123 ASN A O 1
ATOM 971 N N . SER A 1 124 ? 5.247 -0.768 19.197 1.00 76.94 124 SER A N 1
ATOM 972 C CA . SER A 1 124 ? 4.097 -0.706 20.095 1.00 76.94 124 SER A CA 1
ATOM 973 C C . SER A 1 124 ? 4.101 0.584 20.912 1.00 76.94 124 SER A C 1
ATOM 975 O O . SER A 1 124 ? 5.154 0.991 21.406 1.00 76.94 124 SER A O 1
ATOM 977 N N . THR A 1 125 ? 2.928 1.169 21.132 1.00 74.12 125 THR A N 1
ATOM 978 C CA . THR A 1 125 ? 2.699 2.303 22.037 1.00 74.12 125 THR A CA 1
ATOM 979 C C . THR A 1 125 ? 1.657 1.905 23.080 1.00 74.12 125 THR A C 1
ATOM 981 O O . THR A 1 125 ? 0.642 1.311 22.740 1.00 74.12 125 THR A O 1
ATOM 984 N N . GLY A 1 126 ? 1.942 2.106 24.371 1.00 68.88 126 GLY A N 1
ATOM 985 C CA . GLY A 1 126 ? 1.011 1.725 25.448 1.00 68.88 126 GLY A CA 1
ATOM 986 C C . GLY A 1 126 ? 0.640 0.230 25.508 1.00 68.88 126 GLY A C 1
ATOM 987 O O . GLY A 1 126 ? -0.355 -0.126 26.132 1.00 68.88 126 GLY A O 1
ATOM 988 N N . GLY A 1 127 ? 1.418 -0.652 24.864 1.00 77.25 127 GLY A N 1
ATOM 989 C CA . GLY A 1 127 ? 1.097 -2.078 24.696 1.00 77.25 127 GLY A CA 1
ATOM 990 C C . GLY A 1 127 ? 0.206 -2.404 23.486 1.00 77.25 127 GLY A C 1
ATOM 991 O O . GLY A 1 127 ? -0.054 -3.578 23.236 1.00 77.25 127 GLY A O 1
ATOM 992 N N . ALA A 1 128 ? -0.221 -1.399 22.718 1.00 85.00 128 ALA A N 1
ATOM 993 C CA . ALA A 1 128 ? -0.957 -1.539 21.465 1.00 85.00 128 ALA A CA 1
ATOM 994 C C . ALA A 1 128 ? -0.019 -1.436 20.252 1.00 85.00 128 ALA A C 1
ATOM 996 O O . ALA A 1 128 ? 0.979 -0.716 20.270 1.00 85.00 128 ALA A O 1
ATOM 997 N N . SER A 1 129 ? -0.329 -2.162 19.182 1.00 89.25 129 SER A N 1
ATOM 998 C CA . SER A 1 129 ? 0.394 -2.140 17.904 1.00 89.25 129 SER A CA 1
ATOM 999 C C . SER A 1 129 ? -0.584 -2.345 16.754 1.00 89.25 129 SER A C 1
ATOM 1001 O O . SER A 1 129 ? -1.654 -2.909 16.964 1.00 89.25 129 SER A O 1
ATOM 1003 N N . ILE A 1 130 ? -0.211 -1.991 15.522 1.00 90.62 130 ILE A N 1
ATOM 1004 C CA . ILE A 1 130 ? -1.060 -2.256 14.346 1.00 90.62 130 ILE A CA 1
ATOM 1005 C C . ILE A 1 130 ? -1.527 -3.720 14.330 1.00 90.62 130 ILE A C 1
ATOM 1007 O O . ILE A 1 130 ? -2.721 -3.977 14.235 1.00 90.62 130 ILE A O 1
ATOM 1011 N N . SER A 1 131 ? -0.616 -4.675 14.541 1.00 89.56 131 SER A N 1
ATOM 1012 C CA . SER A 1 131 ? -0.926 -6.110 14.512 1.00 89.56 131 SER A CA 1
ATOM 1013 C C . SER A 1 131 ? -1.959 -6.556 15.552 1.00 89.56 131 SER A C 1
ATOM 1015 O O . SER A 1 131 ? -2.670 -7.528 15.313 1.00 89.56 131 SER A O 1
ATOM 1017 N N . THR A 1 132 ? -2.055 -5.874 16.697 1.00 91.62 132 THR A N 1
ATOM 1018 C CA . THR A 1 132 ? -3.058 -6.180 17.732 1.00 91.62 132 THR A CA 1
ATOM 1019 C C . THR A 1 132 ? -4.359 -5.419 17.502 1.00 91.62 132 THR A C 1
ATOM 1021 O O . THR A 1 132 ? -5.439 -5.950 17.741 1.00 91.62 132 THR A O 1
ATOM 1024 N N . GLU A 1 133 ? -4.268 -4.181 17.024 1.00 93.88 133 GLU A N 1
ATOM 1025 C CA . GLU A 1 133 ? -5.408 -3.283 16.854 1.00 93.88 133 GLU A CA 1
ATOM 1026 C C . GLU A 1 133 ? -6.316 -3.688 15.686 1.00 93.88 133 GLU A C 1
ATOM 1028 O O . GLU A 1 133 ? -7.538 -3.621 15.812 1.00 93.88 133 GLU A O 1
ATOM 1033 N N . VAL A 1 134 ? -5.755 -4.217 14.593 1.00 94.00 134 VAL A N 1
ATOM 1034 C CA . VAL A 1 134 ? -6.534 -4.720 13.437 1.00 94.00 134 VAL A CA 1
ATOM 1035 C C . VAL A 1 134 ? -7.466 -5.885 13.790 1.00 94.00 134 VAL A C 1
ATOM 1037 O O . VAL A 1 134 ? -8.487 -6.096 13.131 1.00 94.00 134 VAL A O 1
ATOM 1040 N N . GLN A 1 135 ? -7.140 -6.627 14.854 1.00 93.38 135 GLN A N 1
ATOM 1041 C CA . GLN A 1 135 ? -7.922 -7.773 15.326 1.00 93.38 135 GLN A CA 1
ATOM 1042 C C . GLN A 1 135 ? -9.182 -7.349 16.091 1.00 93.38 135 GLN A C 1
ATOM 1044 O O . GLN A 1 135 ? -10.083 -8.162 16.293 1.00 93.38 135 GLN A O 1
ATOM 1049 N N . LYS A 1 136 ? -9.285 -6.080 16.509 1.00 94.25 136 LYS A N 1
ATOM 1050 C CA . LYS A 1 136 ? -10.486 -5.566 17.177 1.00 94.25 136 LYS A CA 1
ATOM 1051 C C . LYS A 1 136 ? -11.656 -5.519 16.200 1.00 94.25 136 LYS A C 1
ATOM 1053 O O . LYS A 1 136 ? -11.490 -5.227 15.015 1.00 94.25 136 LYS A O 1
ATOM 1058 N N . ASP A 1 137 ? -12.860 -5.773 16.698 1.00 92.44 137 ASP A N 1
ATOM 1059 C CA . ASP A 1 137 ? -14.084 -5.760 15.891 1.00 92.44 137 ASP A CA 1
ATOM 1060 C C . ASP A 1 137 ? -14.648 -4.339 15.704 1.00 92.44 137 ASP A C 1
ATOM 1062 O O . ASP A 1 137 ? -15.758 -4.021 16.141 1.00 92.44 137 ASP A O 1
ATOM 1066 N N . PHE A 1 138 ? -13.842 -3.469 15.090 1.00 93.62 138 PHE A N 1
ATOM 1067 C CA . PHE A 1 138 ? -14.284 -2.151 14.640 1.00 93.62 138 PHE A CA 1
ATOM 1068 C C . PHE A 1 138 ? -14.881 -2.207 13.227 1.00 93.62 138 PHE A C 1
ATOM 1070 O O . PHE A 1 138 ? -14.552 -3.088 12.425 1.00 93.62 138 PHE A O 1
ATOM 1077 N N . SER A 1 139 ? -15.750 -1.246 12.925 1.00 91.62 139 SER A N 1
ATOM 1078 C CA . SER A 1 139 ? -16.391 -1.036 11.623 1.00 91.62 139 SER A CA 1
ATOM 1079 C C . SER A 1 139 ? -16.671 0.446 11.400 1.00 91.62 139 SER A C 1
ATOM 1081 O O . SER A 1 139 ? -16.942 1.155 12.365 1.00 91.62 139 SER A O 1
ATOM 1083 N N . GLY A 1 140 ? -16.677 0.887 10.148 1.00 88.19 140 GLY A N 1
ATOM 1084 C CA . GLY A 1 140 ? -16.943 2.277 9.782 1.00 88.19 140 GLY A CA 1
ATOM 1085 C C . GLY A 1 140 ? -16.051 2.722 8.630 1.00 88.19 140 GLY A C 1
ATOM 1086 O O . GLY A 1 140 ? -14.995 2.135 8.408 1.00 88.19 140 GLY A O 1
ATOM 1087 N N . ALA A 1 141 ? -16.482 3.743 7.900 1.00 82.50 141 ALA A N 1
ATOM 1088 C CA . ALA A 1 141 ? -15.665 4.424 6.899 1.00 82.50 141 ALA A CA 1
ATOM 1089 C C . ALA A 1 141 ? -14.761 5.497 7.534 1.00 82.50 141 ALA A C 1
ATOM 1091 O O . ALA A 1 141 ? -13.735 5.861 6.964 1.00 82.50 141 ALA A O 1
ATOM 1092 N N . SER A 1 142 ? -15.111 5.970 8.735 1.00 85.31 142 SER A N 1
ATOM 1093 C CA . SER A 1 142 ? -14.357 6.974 9.492 1.00 85.31 142 SER A CA 1
ATOM 1094 C C . SER A 1 142 ? -13.891 6.462 10.856 1.00 85.31 142 SER A C 1
ATOM 1096 O O . SER A 1 142 ? -14.449 5.523 11.434 1.00 85.31 142 SER A O 1
ATOM 1098 N N . LEU A 1 143 ? -12.887 7.130 11.420 1.00 87.88 143 LEU A N 1
ATOM 1099 C CA . LEU A 1 143 ? -12.395 6.913 12.775 1.00 87.88 143 LEU A CA 1
ATOM 1100 C C . LEU A 1 143 ? -13.498 7.142 13.813 1.00 87.88 143 LEU A C 1
ATOM 1102 O O . LEU A 1 143 ? -13.585 6.399 14.791 1.00 87.88 143 LEU A O 1
ATOM 1106 N N . GLN A 1 144 ? -14.355 8.142 13.591 1.00 88.31 144 GLN A N 1
ATOM 1107 C CA . GLN A 1 144 ? -15.516 8.415 14.437 1.00 88.31 144 GLN A CA 1
ATOM 1108 C C . GLN A 1 144 ? -16.462 7.210 14.474 1.00 88.31 144 GLN A C 1
ATOM 1110 O O . GLN A 1 144 ? -16.800 6.721 15.555 1.00 88.31 144 GLN A O 1
ATOM 1115 N N . GLU A 1 145 ? -16.852 6.691 13.308 1.00 90.38 145 GLU A N 1
ATOM 1116 C CA . GLU A 1 145 ? -17.700 5.499 13.202 1.00 90.38 145 GLU A CA 1
ATOM 1117 C C . GLU A 1 145 ? -17.035 4.274 13.835 1.00 90.38 145 GLU A C 1
ATOM 1119 O O . GLU A 1 145 ? -17.676 3.547 14.599 1.00 90.38 145 GLU A O 1
ATOM 1124 N N . ALA A 1 146 ? -15.731 4.089 13.610 1.00 92.31 146 ALA A N 1
ATOM 1125 C CA . ALA A 1 146 ? -14.961 3.015 14.223 1.00 92.31 146 ALA A CA 1
ATOM 1126 C C . ALA A 1 146 ? -14.988 3.095 15.753 1.00 92.31 146 ALA A C 1
ATOM 1128 O O . ALA A 1 146 ? -15.297 2.101 16.415 1.00 92.31 146 ALA A O 1
ATOM 1129 N N . VAL A 1 147 ? -14.743 4.272 16.334 1.00 91.69 147 VAL A N 1
ATOM 1130 C CA . VAL A 1 147 ? -14.811 4.477 17.788 1.00 91.69 147 VAL A CA 1
ATOM 1131 C C . VAL A 1 147 ? -16.228 4.271 18.319 1.00 91.69 147 VAL A C 1
ATOM 1133 O O . VAL A 1 147 ? -16.382 3.719 19.409 1.00 91.69 147 VAL A O 1
ATOM 1136 N N . HIS A 1 148 ? -17.268 4.656 17.577 1.00 91.25 148 HIS A N 1
ATOM 1137 C CA . HIS A 1 148 ? -18.649 4.322 17.937 1.00 91.25 148 HIS A CA 1
ATOM 1138 C C . HIS A 1 148 ? -18.911 2.815 17.913 1.00 91.25 148 HIS A C 1
ATOM 1140 O O . HIS A 1 148 ? -19.486 2.294 18.864 1.00 91.25 148 HIS A O 1
ATOM 1146 N N . SER A 1 149 ? -18.420 2.086 16.910 1.00 93.69 149 SER A N 1
ATOM 1147 C CA . SER A 1 149 ? -18.611 0.629 16.805 1.00 93.69 149 SER A CA 1
ATOM 1148 C C . SER A 1 149 ? -17.938 -0.174 17.929 1.00 93.69 149 SER A C 1
ATOM 1150 O O . SER A 1 149 ? -18.356 -1.292 18.241 1.00 93.69 149 SER A O 1
ATOM 1152 N N . LEU A 1 150 ? -16.897 0.393 18.547 1.00 93.62 150 LEU A N 1
ATOM 1153 C CA . LEU A 1 150 ? -16.160 -0.206 19.660 1.00 93.62 150 LEU A CA 1
ATOM 1154 C C . LEU A 1 150 ? -16.780 0.107 21.032 1.00 93.62 150 LEU A C 1
ATOM 1156 O O . LEU A 1 150 ? -16.432 -0.539 22.027 1.00 93.62 150 LEU A O 1
ATOM 1160 N N . GLN A 1 151 ? -17.698 1.074 21.110 1.00 87.81 151 GLN A N 1
ATOM 1161 C CA . GLN A 1 151 ? -18.373 1.431 22.359 1.00 87.81 151 GLN A CA 1
ATOM 1162 C C . GLN A 1 151 ? -19.247 0.285 22.861 1.00 87.81 151 GLN A C 1
ATOM 1164 O O . GLN A 1 151 ? -19.897 -0.418 22.094 1.00 87.81 151 GLN A O 1
ATOM 1169 N N . GLY A 1 152 ? -19.223 0.064 24.175 1.00 88.12 152 GLY A N 1
ATOM 1170 C CA . GLY A 1 152 ? -19.906 -1.068 24.805 1.00 88.12 152 GLY A CA 1
ATOM 1171 C C . GLY A 1 152 ? -19.222 -2.425 24.584 1.00 88.12 152 GLY A C 1
ATOM 1172 O O . GLY A 1 152 ? -19.523 -3.358 25.323 1.00 88.12 152 GLY A O 1
ATOM 1173 N N . LYS A 1 153 ? -18.274 -2.536 23.638 1.00 93.00 153 LYS A N 1
ATOM 1174 C CA . LYS A 1 153 ? -17.451 -3.739 23.416 1.00 93.00 153 LYS A CA 1
ATOM 1175 C C . LYS A 1 153 ? -16.108 -3.672 24.144 1.00 93.00 153 LYS A C 1
ATOM 1177 O O . LYS A 1 153 ? -15.618 -4.690 24.623 1.00 93.00 153 LYS A O 1
ATOM 1182 N N . LEU A 1 154 ? -15.502 -2.485 24.202 1.00 93.19 154 LEU A N 1
ATOM 1183 C CA . LEU A 1 154 ? -14.173 -2.258 24.771 1.00 93.19 154 LEU A CA 1
ATOM 1184 C C . LEU A 1 154 ? -14.200 -1.242 25.917 1.00 93.19 154 LEU A C 1
ATOM 1186 O O . LEU A 1 154 ? -15.046 -0.351 25.970 1.00 93.19 154 LEU A O 1
ATOM 1190 N N . THR A 1 155 ? -13.226 -1.357 26.821 1.00 91.12 155 THR A N 1
ATOM 1191 C CA . THR A 1 155 ? -12.969 -0.339 27.852 1.00 91.12 155 THR A CA 1
ATOM 1192 C C . THR A 1 155 ? -12.372 0.929 27.235 1.00 91.12 155 THR A C 1
ATOM 1194 O O . THR A 1 155 ? -11.697 0.858 26.207 1.00 91.12 155 THR A O 1
ATOM 1197 N N . ASN A 1 156 ? -12.531 2.084 27.895 1.00 87.62 156 ASN A N 1
ATOM 1198 C CA . ASN A 1 156 ? -11.923 3.342 27.434 1.00 87.62 156 ASN A CA 1
ATOM 1199 C C . ASN A 1 156 ? -10.410 3.204 27.225 1.00 87.62 156 ASN A C 1
ATOM 1201 O O . ASN A 1 156 ? -9.913 3.603 26.184 1.00 87.62 156 ASN A O 1
ATOM 1205 N N . ARG A 1 157 ? -9.699 2.516 28.127 1.00 86.19 157 ARG A N 1
ATOM 1206 C CA . ARG A 1 157 ? -8.257 2.253 27.986 1.00 86.19 157 ARG A CA 1
ATOM 1207 C C . ARG A 1 157 ? -7.904 1.462 26.720 1.00 86.19 157 ARG A C 1
ATOM 1209 O O . ARG A 1 157 ? -6.862 1.680 26.112 1.00 86.19 157 ARG A O 1
ATOM 1216 N N . GLN A 1 158 ? -8.749 0.515 26.315 1.00 90.25 158 GLN A N 1
ATOM 1217 C CA . GLN A 1 158 ? -8.538 -0.239 25.075 1.00 90.25 158 GLN A CA 1
ATOM 1218 C C . GLN A 1 158 ? -8.857 0.593 23.827 1.00 90.25 158 GLN A C 1
ATOM 1220 O O . GLN A 1 158 ? -8.261 0.336 22.782 1.00 90.25 158 GLN A O 1
ATOM 1225 N N . ILE A 1 159 ? -9.782 1.551 23.923 1.00 89.62 159 ILE A N 1
ATOM 1226 C CA . ILE A 1 159 ? -10.075 2.518 22.856 1.00 89.62 159 ILE A CA 1
ATOM 1227 C C . ILE A 1 159 ? -8.944 3.556 22.762 1.00 89.62 159 ILE A C 1
ATOM 1229 O O . ILE A 1 159 ? -8.516 3.878 21.662 1.00 89.62 159 ILE A O 1
ATOM 1233 N N . GLU A 1 160 ? -8.385 4.006 23.885 1.00 85.81 160 GLU A N 1
ATOM 1234 C CA . GLU A 1 160 ? -7.192 4.865 23.923 1.00 85.81 160 GLU A CA 1
ATOM 1235 C C . GLU A 1 160 ? -6.016 4.204 23.198 1.00 85.81 160 GLU A C 1
ATOM 1237 O O . GLU A 1 160 ? -5.449 4.809 22.299 1.00 85.81 160 GLU A O 1
ATOM 1242 N N . GLY A 1 161 ? -5.719 2.927 23.472 1.00 86.94 161 GLY A N 1
ATOM 1243 C CA . GLY A 1 161 ? -4.656 2.210 22.753 1.00 86.94 161 GLY A CA 1
ATOM 1244 C C . GLY A 1 161 ? -4.892 2.091 21.237 1.00 86.94 161 GLY A C 1
ATOM 1245 O O . GLY A 1 161 ? -3.939 2.097 20.461 1.00 86.94 161 GLY A O 1
ATOM 1246 N N . PHE A 1 162 ? -6.155 2.027 20.800 1.00 90.38 162 PHE A N 1
ATOM 1247 C CA . PHE A 1 162 ? -6.513 2.075 19.377 1.00 90.38 162 PHE A CA 1
ATOM 1248 C C . PHE A 1 162 ? -6.201 3.449 18.770 1.00 90.38 162 PHE A C 1
ATOM 1250 O O . PHE A 1 162 ? -5.577 3.538 17.710 1.00 90.38 162 PHE A O 1
ATOM 1257 N N . LEU A 1 163 ? -6.572 4.521 19.473 1.00 87.44 163 LEU A N 1
ATOM 1258 C CA . LEU A 1 163 ? -6.300 5.899 19.063 1.00 87.44 163 LEU A CA 1
ATOM 1259 C C . LEU A 1 163 ? -4.801 6.225 19.074 1.00 87.44 163 LEU A C 1
ATOM 1261 O O . LEU A 1 163 ? -4.321 6.872 18.144 1.00 87.44 163 LEU A O 1
ATOM 1265 N N . ASP A 1 164 ? -4.043 5.707 20.042 1.00 84.06 164 ASP A N 1
ATOM 1266 C CA . ASP A 1 164 ? -2.588 5.867 20.107 1.00 84.06 164 ASP A CA 1
ATOM 1267 C C . ASP A 1 164 ? -1.902 5.286 18.861 1.00 84.06 164 ASP A C 1
ATOM 1269 O O . ASP A 1 164 ? -0.967 5.881 18.320 1.00 84.06 164 ASP A O 1
ATOM 1273 N N . VAL A 1 165 ? -2.365 4.127 18.373 1.00 86.81 165 VAL A N 1
ATOM 1274 C CA . VAL A 1 165 ? -1.824 3.508 17.153 1.00 86.81 165 VAL A CA 1
ATOM 1275 C C . VAL A 1 165 ? -2.188 4.321 15.913 1.00 86.81 165 VAL A C 1
ATOM 1277 O O . VAL A 1 165 ? -1.313 4.550 15.074 1.00 86.81 165 VAL A O 1
ATOM 1280 N N . VAL A 1 166 ? -3.430 4.804 15.804 1.00 87.38 166 VAL A N 1
ATOM 1281 C CA . VAL A 1 166 ? -3.853 5.708 14.717 1.00 87.38 166 VAL A CA 1
ATOM 1282 C C . VAL A 1 166 ? -2.977 6.963 14.701 1.00 87.38 166 VAL A C 1
ATOM 1284 O O . VAL A 1 166 ? -2.419 7.315 13.660 1.00 87.38 166 VAL A O 1
ATOM 1287 N N . GLN A 1 167 ? -2.772 7.592 15.858 1.00 79.81 167 GLN A N 1
ATOM 1288 C CA . GLN A 1 167 ? -1.935 8.781 15.995 1.00 79.81 167 GLN A CA 1
ATOM 1289 C C . GLN A 1 167 ? -0.470 8.498 15.636 1.00 79.81 167 GLN A C 1
ATOM 1291 O O . GLN A 1 167 ? 0.121 9.248 14.857 1.00 79.81 167 GLN A O 1
ATOM 1296 N N . MET A 1 168 ? 0.109 7.403 16.135 1.00 78.50 168 MET A N 1
ATOM 1297 C CA . MET A 1 168 ? 1.478 6.992 15.798 1.00 78.50 168 MET A CA 1
ATOM 1298 C C . MET A 1 168 ? 1.674 6.855 14.282 1.00 78.50 168 MET A C 1
ATOM 1300 O O . MET A 1 168 ? 2.720 7.240 13.758 1.00 78.50 168 MET A O 1
ATOM 1304 N N . CYS A 1 169 ? 0.678 6.322 13.572 1.00 77.69 169 CYS A N 1
ATOM 1305 C CA . CYS A 1 169 ? 0.741 6.182 12.120 1.00 77.69 169 CYS A CA 1
ATOM 1306 C C . CYS A 1 169 ? 0.687 7.540 11.411 1.00 77.69 169 CYS A C 1
ATOM 1308 O O . CYS A 1 169 ? 1.340 7.707 10.393 1.00 77.69 169 CYS A O 1
ATOM 1310 N N . THR A 1 170 ? -0.019 8.540 11.943 1.00 72.88 170 THR A N 1
ATOM 1311 C CA . THR A 1 170 ? -0.065 9.878 11.319 1.00 72.88 170 THR A CA 1
ATOM 1312 C C . THR A 1 170 ? 1.209 10.710 11.479 1.00 72.88 170 THR A C 1
ATOM 1314 O O . THR A 1 170 ? 1.470 11.598 10.672 1.00 72.88 170 THR A O 1
ATOM 1317 N N . SER A 1 171 ? 2.017 10.457 12.511 1.00 62.28 171 SER A N 1
ATOM 1318 C CA . SER A 1 171 ? 3.053 11.394 12.968 1.00 62.28 171 SER A CA 1
ATOM 1319 C C . SER A 1 171 ? 4.441 11.192 12.350 1.00 62.28 171 SER A C 1
ATOM 1321 O O . SER A 1 171 ? 5.419 11.690 12.899 1.00 62.28 171 SER A O 1
ATOM 1323 N N . ARG A 1 172 ? 4.576 10.456 11.240 1.00 56.00 172 ARG A N 1
ATOM 1324 C CA . ARG A 1 172 ? 5.892 10.169 10.630 1.00 56.00 172 ARG A CA 1
ATOM 1325 C C . ARG A 1 172 ? 6.495 11.303 9.784 1.00 56.00 172 ARG A C 1
ATOM 1327 O O . ARG A 1 172 ? 7.520 11.095 9.149 1.00 56.00 172 ARG A O 1
ATOM 1334 N N . ASN A 1 173 ? 5.903 12.497 9.837 1.00 40.19 173 ASN A N 1
ATOM 1335 C CA . ASN A 1 173 ? 6.589 13.758 9.556 1.00 40.19 173 ASN A CA 1
ATOM 1336 C C . ASN A 1 173 ? 7.000 14.385 10.896 1.00 40.19 173 ASN A C 1
ATOM 1338 O O . ASN A 1 173 ? 6.138 14.616 11.748 1.00 40.19 173 ASN A O 1
ATOM 1342 N N . ASP A 1 174 ? 8.288 14.697 11.054 1.00 34.41 174 ASP A N 1
ATOM 1343 C CA . ASP A 1 174 ? 8.964 15.162 12.283 1.00 34.41 174 ASP A CA 1
ATOM 1344 C C . ASP A 1 174 ? 8.398 16.456 12.924 1.00 34.41 174 ASP A C 1
ATOM 1346 O O . ASP A 1 174 ? 8.949 16.975 13.892 1.00 34.41 174 ASP A O 1
ATOM 1350 N N . VAL A 1 175 ? 7.271 16.982 12.435 1.00 31.14 175 VAL A N 1
ATOM 1351 C CA . VAL A 1 175 ? 6.681 18.261 12.857 1.00 31.14 175 VAL A CA 1
ATOM 1352 C C . VAL A 1 175 ? 5.423 18.103 13.731 1.00 31.14 175 VAL A C 1
ATOM 1354 O O . VAL A 1 175 ? 5.046 19.047 14.420 1.00 31.14 175 VAL A O 1
ATOM 1357 N N . LEU A 1 176 ? 4.783 16.927 13.819 1.00 34.66 176 LEU A N 1
ATOM 1358 C CA . LEU A 1 176 ? 3.506 16.793 14.560 1.00 34.66 176 LEU A CA 1
ATOM 1359 C C . LEU A 1 176 ? 3.592 16.180 15.965 1.00 34.66 176 LEU A C 1
ATOM 1361 O O . LEU A 1 176 ? 2.588 16.146 16.679 1.00 34.66 176 LEU A O 1
ATOM 1365 N N . ILE A 1 177 ? 4.784 15.797 16.432 1.00 39.59 177 ILE A N 1
ATOM 1366 C CA . ILE A 1 177 ? 4.976 15.293 17.807 1.00 39.59 177 ILE A CA 1
ATOM 1367 C C . ILE A 1 177 ? 4.681 16.377 18.871 1.00 39.59 177 ILE A C 1
ATOM 1369 O O . ILE A 1 177 ? 4.433 16.052 20.032 1.00 39.59 177 ILE A O 1
ATOM 1373 N N . GLN A 1 178 ? 4.613 17.661 18.499 1.00 34.09 178 GLN A N 1
ATOM 1374 C CA . GLN A 1 178 ? 4.370 18.750 19.454 1.00 34.09 178 GLN A CA 1
ATOM 1375 C C . GLN A 1 178 ? 2.902 19.162 19.653 1.00 34.09 178 GLN A C 1
ATOM 1377 O O . GLN A 1 178 ? 2.607 19.781 20.672 1.00 34.09 178 GLN A O 1
ATOM 1382 N N . VAL A 1 179 ? 1.955 18.814 18.771 1.00 38.84 179 VAL A N 1
ATOM 1383 C CA . VAL A 1 179 ? 0.621 19.460 18.813 1.00 38.84 179 VAL A CA 1
ATOM 1384 C C . VAL A 1 179 ? -0.412 18.723 19.683 1.00 38.84 179 VAL A C 1
ATOM 1386 O O . VAL A 1 179 ? -1.367 19.345 20.140 1.00 38.84 179 VAL A O 1
ATOM 1389 N N . HIS A 1 180 ? -0.249 17.429 19.992 1.00 41.75 180 HIS A N 1
ATOM 1390 C CA . HIS A 1 180 ? -1.275 16.650 20.727 1.00 41.75 180 HIS A CA 1
ATOM 1391 C C . HIS A 1 180 ? -0.828 16.022 22.056 1.00 41.75 180 HIS A C 1
ATOM 1393 O O . HIS A 1 180 ? -1.547 15.220 22.637 1.00 41.75 180 HIS A O 1
ATOM 1399 N N . ARG A 1 181 ? 0.294 16.480 22.625 1.00 40.84 181 ARG A N 1
ATOM 1400 C CA . ARG A 1 181 ? 0.508 16.432 24.088 1.00 40.84 181 ARG A CA 1
ATOM 1401 C C . ARG A 1 181 ? -0.030 17.687 24.794 1.00 40.84 181 ARG A C 1
ATOM 1403 O O . ARG A 1 181 ? 0.405 18.016 25.894 1.00 40.84 181 ARG A O 1
ATOM 1410 N N . MET A 1 182 ? -0.968 18.410 24.181 1.00 41.12 182 MET A N 1
ATOM 1411 C CA . MET A 1 182 ? -1.700 19.473 24.869 1.00 41.12 182 MET A CA 1
ATOM 1412 C C . MET A 1 182 ? -2.727 18.845 25.817 1.00 41.12 182 MET A C 1
ATOM 1414 O O . MET A 1 182 ? -3.851 18.624 25.410 1.00 41.12 182 MET A O 1
ATOM 1418 N N . GLY A 1 183 ? -2.325 18.517 27.048 1.00 46.03 183 GLY A N 1
ATOM 1419 C CA . GLY A 1 183 ? -3.158 18.513 28.269 1.00 46.03 183 GLY A CA 1
ATOM 1420 C C . GLY A 1 183 ? -4.449 17.678 28.366 1.00 46.03 183 GLY A C 1
ATOM 1421 O O . GLY A 1 183 ? -5.021 17.650 29.451 1.00 46.03 183 GLY A O 1
ATOM 1422 N N . TYR A 1 184 ? -4.916 17.019 27.308 1.00 49.91 184 TYR A N 1
ATOM 1423 C CA . TYR A 1 184 ? -6.162 16.254 27.302 1.00 49.91 184 TYR A CA 1
ATOM 1424 C C . TYR A 1 184 ? -5.971 14.879 27.945 1.00 49.91 184 TYR A C 1
ATOM 1426 O O . TYR A 1 184 ? -4.992 14.177 27.679 1.00 49.91 184 TYR A O 1
ATOM 1434 N N . SER A 1 185 ? -6.919 14.487 28.793 1.00 54.94 185 SER A N 1
ATOM 1435 C CA . SER A 1 185 ? -7.030 13.109 29.265 1.00 54.94 185 SER A CA 1
ATOM 1436 C C . SER A 1 185 ? -7.469 12.194 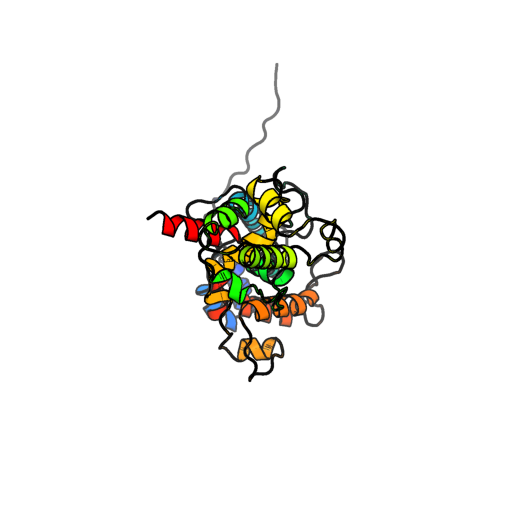28.112 1.00 54.94 185 SER A C 1
ATOM 1438 O O . SER A 1 185 ? -8.095 12.649 27.154 1.00 54.94 185 SER A O 1
ATOM 1440 N N . GLY A 1 186 ? -7.169 10.892 28.181 1.00 58.97 186 GLY A N 1
ATOM 1441 C CA . GLY A 1 186 ? -7.579 9.940 27.136 1.00 58.97 186 GLY A CA 1
ATOM 1442 C C . GLY A 1 186 ? -9.099 9.905 26.903 1.00 58.97 186 GLY A C 1
ATOM 1443 O O . GLY A 1 186 ? -9.551 9.768 25.766 1.00 58.97 186 GLY A O 1
ATOM 1444 N N . SER A 1 187 ? -9.896 10.172 27.943 1.00 64.38 187 SER A N 1
ATOM 1445 C CA . SER A 1 187 ? -11.345 10.386 27.846 1.00 64.38 187 SER A CA 1
ATOM 1446 C C . SER A 1 187 ? -11.734 11.592 26.988 1.00 64.38 187 SER A C 1
ATOM 1448 O O . SER A 1 187 ? -12.657 11.472 26.184 1.00 64.38 187 SER A O 1
ATOM 1450 N N . ASP A 1 188 ? -11.018 12.713 27.094 1.00 68.25 188 ASP A N 1
ATOM 1451 C CA . ASP A 1 188 ? -11.311 13.922 26.312 1.00 68.25 188 ASP A CA 1
ATOM 1452 C C . ASP A 1 188 ? -11.029 13.682 24.823 1.00 68.25 188 ASP A C 1
ATOM 1454 O O . ASP A 1 188 ? -11.786 14.106 23.954 1.00 68.25 188 ASP A O 1
ATOM 1458 N N . VAL A 1 189 ? -9.963 12.935 24.517 1.00 68.88 189 VAL A N 1
ATOM 1459 C CA . VAL A 1 189 ? -9.607 12.552 23.143 1.00 68.88 189 VAL A CA 1
ATOM 1460 C C . VAL A 1 189 ? -10.688 11.659 22.531 1.00 68.88 189 VAL A C 1
ATOM 1462 O O . VAL A 1 189 ? -11.098 11.882 21.391 1.00 68.88 189 VAL A O 1
ATOM 1465 N N . ILE A 1 190 ? -11.199 10.682 23.288 1.00 71.62 190 ILE A N 1
ATOM 1466 C CA . ILE A 1 190 ? -12.318 9.843 22.842 1.00 71.62 190 ILE A CA 1
ATOM 1467 C C . ILE A 1 190 ? -13.555 10.705 22.549 1.00 71.62 190 ILE A C 1
ATOM 1469 O O . ILE A 1 190 ? -14.218 10.487 21.534 1.00 71.62 190 ILE A O 1
ATOM 1473 N N . GLU A 1 191 ? -13.884 11.672 23.407 1.00 73.94 191 GLU A N 1
ATOM 1474 C CA . GLU A 1 191 ? -15.034 12.561 23.198 1.00 73.94 191 GLU A CA 1
ATOM 1475 C C . GLU A 1 191 ? -14.863 13.474 21.979 1.00 73.94 191 GLU A C 1
ATOM 1477 O O . GLU A 1 191 ? -15.803 13.621 21.197 1.00 73.94 191 GLU A O 1
ATOM 1482 N N . LEU A 1 192 ? -13.662 14.007 21.743 1.00 75.38 192 LEU A N 1
ATOM 1483 C CA . LEU A 1 192 ? -13.354 14.775 20.533 1.00 75.38 192 LEU A CA 1
ATOM 1484 C C . LEU A 1 192 ? -13.581 13.945 19.261 1.00 75.38 192 LEU A C 1
ATOM 1486 O O . LEU A 1 192 ? -14.192 14.434 18.309 1.00 75.38 192 LEU A O 1
ATOM 1490 N N . VAL A 1 193 ? -13.149 12.679 19.248 1.00 73.81 193 VAL A N 1
ATOM 1491 C CA . VAL A 1 193 ? -13.395 11.756 18.124 1.00 73.81 193 VAL A CA 1
ATOM 1492 C C . VAL A 1 193 ? -14.884 11.490 17.942 1.00 73.81 193 VAL A C 1
ATOM 1494 O O . VAL A 1 193 ? -15.393 11.609 16.830 1.00 73.81 193 VAL A O 1
ATOM 1497 N N . ARG A 1 194 ? -15.605 11.188 19.026 1.00 74.25 194 ARG A N 1
ATOM 1498 C CA . ARG A 1 194 ? -17.059 10.947 18.993 1.00 74.25 194 ARG A CA 1
ATOM 1499 C C . ARG A 1 194 ? -17.841 12.127 18.439 1.00 74.25 194 ARG A C 1
ATOM 1501 O O . ARG A 1 194 ? -18.828 11.924 17.744 1.00 74.25 194 ARG A O 1
ATOM 1508 N N . ASN A 1 195 ? -17.402 13.344 18.732 1.00 74.31 195 ASN A N 1
ATOM 1509 C CA . ASN A 1 195 ? -18.073 14.558 18.286 1.00 74.31 195 ASN A CA 1
ATOM 1510 C C . ASN A 1 195 ? -17.659 14.984 16.865 1.00 74.31 195 ASN A C 1
ATOM 1512 O O . ASN A 1 195 ? -18.075 16.050 16.415 1.00 74.31 195 ASN A O 1
ATOM 1516 N N . GLY A 1 196 ? -16.834 14.193 16.164 1.00 64.50 196 GLY A N 1
ATOM 1517 C CA . GLY A 1 196 ? -16.323 14.535 14.832 1.00 64.50 196 GLY A CA 1
ATOM 1518 C C . GLY A 1 196 ? -15.372 15.738 14.844 1.00 64.50 196 GLY A C 1
ATOM 1519 O O . GLY A 1 196 ? -15.190 16.407 13.831 1.00 64.50 196 GLY A O 1
ATOM 1520 N N . GLN A 1 197 ? -14.793 16.049 16.005 1.00 69.00 197 GLN A N 1
ATOM 1521 C CA . GLN A 1 197 ? -13.901 17.193 16.224 1.00 69.00 197 GLN A CA 1
ATOM 1522 C C . GLN A 1 197 ? -12.420 16.800 16.146 1.00 69.00 197 GLN A C 1
ATOM 1524 O O . GLN A 1 197 ? -11.541 17.645 16.312 1.00 69.00 197 GLN A O 1
ATOM 1529 N N . TYR A 1 198 ? -12.133 15.523 15.895 1.00 65.75 198 TYR A N 1
ATOM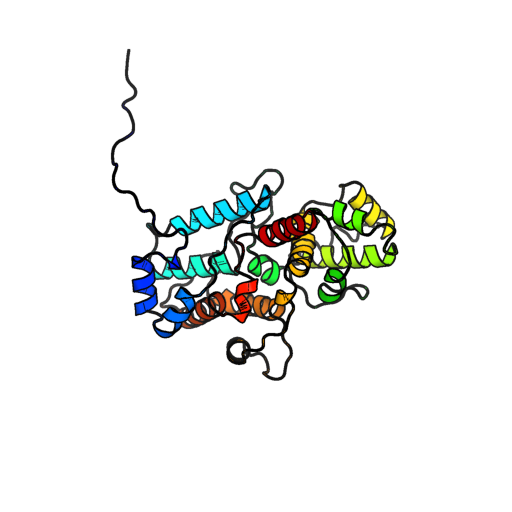 1530 C CA . TYR A 1 198 ? -10.778 15.012 15.742 1.00 65.75 198 TYR A CA 1
ATOM 1531 C C . TYR A 1 198 ? -10.294 15.210 14.300 1.00 65.75 198 TYR A C 1
ATOM 1533 O O . TYR A 1 198 ? -11.037 14.982 13.351 1.00 65.75 198 TYR A O 1
ATOM 1541 N N . GLY A 1 199 ? -9.074 15.726 14.130 1.00 62.53 199 GLY A N 1
ATOM 1542 C CA . GLY A 1 199 ? -8.601 16.260 12.847 1.00 62.53 199 GLY A CA 1
ATOM 1543 C C . GLY A 1 199 ? -8.628 15.265 11.675 1.00 62.53 199 GLY A C 1
ATOM 1544 O O . GLY A 1 199 ? -8.271 14.101 11.818 1.00 62.53 199 GLY A O 1
ATOM 1545 N N . LYS A 1 200 ? -8.944 15.758 10.470 1.00 64.81 200 LYS A N 1
ATOM 1546 C CA . LYS A 1 200 ? -9.101 14.950 9.239 1.00 64.81 200 LYS A CA 1
ATOM 1547 C C . LYS A 1 200 ? -7.876 14.111 8.843 1.00 64.81 200 LYS A C 1
ATOM 1549 O O . LYS A 1 200 ? -8.007 13.110 8.151 1.00 64.81 200 LYS A O 1
ATOM 1554 N N . ILE A 1 201 ? -6.676 14.496 9.281 1.00 63.16 201 ILE A N 1
ATOM 1555 C CA . ILE A 1 201 ? -5.439 13.751 8.999 1.00 63.16 201 ILE A CA 1
ATOM 1556 C C . ILE A 1 201 ? -5.422 12.362 9.661 1.00 63.16 201 ILE A C 1
ATOM 1558 O O . ILE A 1 201 ? -4.797 11.435 9.143 1.00 63.16 201 ILE A O 1
ATOM 1562 N N . PHE A 1 202 ? -6.135 12.203 10.782 1.00 66.62 202 PHE A N 1
ATOM 1563 C CA . PHE A 1 202 ? -6.263 10.924 11.479 1.00 66.62 202 PHE A CA 1
ATOM 1564 C C . PHE A 1 202 ? -7.100 9.930 10.683 1.00 66.62 202 PHE A C 1
ATOM 1566 O O . PHE A 1 202 ? -6.705 8.769 10.589 1.00 66.62 202 PHE A O 1
ATOM 1573 N N . ASP A 1 203 ? -8.169 10.391 10.034 1.00 71.88 203 ASP A N 1
ATOM 1574 C CA . ASP A 1 203 ? -8.937 9.590 9.082 1.00 71.88 203 ASP A CA 1
ATOM 1575 C C . ASP A 1 203 ? -8.100 9.241 7.846 1.00 71.88 203 ASP A C 1
ATOM 1577 O O . ASP A 1 203 ? -7.929 8.067 7.518 1.00 71.88 203 ASP A O 1
ATOM 1581 N N . SER A 1 204 ? -7.496 10.248 7.207 1.00 69.75 204 SER A N 1
ATOM 1582 C CA . SER A 1 204 ? -6.858 10.101 5.891 1.00 69.75 204 SER A CA 1
ATOM 1583 C C . SER A 1 204 ? -5.560 9.288 5.869 1.00 69.75 204 SER A C 1
ATOM 1585 O O . SER A 1 204 ? -5.159 8.833 4.797 1.00 69.75 204 SER A O 1
ATOM 1587 N N . ILE A 1 205 ? -4.888 9.111 7.010 1.00 79.19 205 ILE A N 1
ATOM 1588 C CA . ILE A 1 205 ? -3.612 8.380 7.088 1.00 79.19 205 ILE A CA 1
ATOM 1589 C C . ILE A 1 205 ? -3.685 7.261 8.125 1.00 79.19 205 ILE A C 1
ATOM 1591 O O . ILE A 1 205 ? -3.543 6.087 7.785 1.00 79.19 205 ILE A O 1
ATOM 1595 N N . GLY A 1 206 ? -3.892 7.615 9.395 1.00 83.62 206 GLY A N 1
ATOM 1596 C CA . GLY A 1 206 ? -3.753 6.671 10.502 1.00 83.62 206 GLY A CA 1
ATOM 1597 C C . GLY A 1 206 ? -4.840 5.600 10.501 1.00 83.62 206 GLY A C 1
ATOM 1598 O O . GLY A 1 206 ? -4.538 4.406 10.539 1.00 83.62 206 GLY A O 1
ATOM 1599 N N . TYR A 1 207 ? -6.101 6.022 10.415 1.00 89.00 207 TYR A N 1
ATOM 1600 C CA . TYR A 1 207 ? -7.237 5.112 10.388 1.00 89.00 207 TYR A CA 1
ATOM 1601 C C . TYR A 1 207 ? -7.301 4.333 9.075 1.00 89.00 207 TYR A C 1
ATOM 1603 O O . TYR A 1 207 ? -7.414 3.110 9.126 1.00 89.00 207 TYR A O 1
ATOM 1611 N N . ARG A 1 208 ? -7.133 4.990 7.914 1.00 89.38 208 ARG A N 1
ATOM 1612 C CA . ARG A 1 208 ? -7.079 4.300 6.610 1.00 89.38 208 ARG A CA 1
ATOM 1613 C C . ARG A 1 208 ? -6.027 3.190 6.578 1.00 89.38 208 ARG A C 1
ATOM 1615 O O . ARG A 1 208 ? -6.327 2.102 6.097 1.00 89.38 208 ARG A O 1
ATOM 1622 N N . LEU A 1 209 ? -4.834 3.407 7.142 1.00 91.75 209 LEU A N 1
ATOM 1623 C CA . LEU 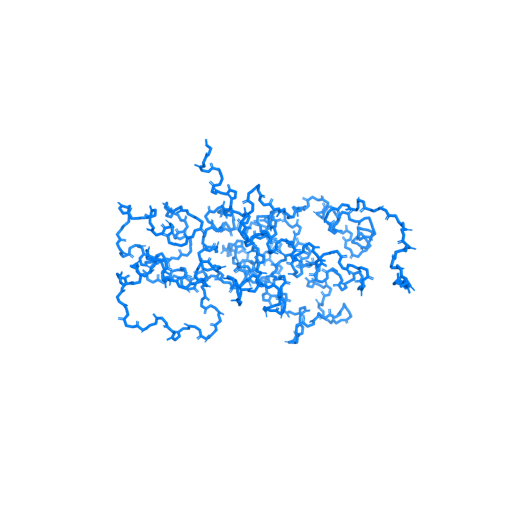A 1 209 ? -3.804 2.364 7.218 1.00 91.75 209 LEU A CA 1
ATOM 1624 C C . LEU A 1 209 ? -4.269 1.171 8.064 1.00 91.75 209 LEU A C 1
ATOM 1626 O O . LEU A 1 209 ? -4.111 0.018 7.659 1.00 91.75 209 LEU A O 1
ATOM 1630 N N . LEU A 1 210 ? -4.857 1.437 9.231 1.00 93.62 210 LEU A N 1
ATOM 1631 C CA . LEU A 1 210 ? -5.335 0.393 10.133 1.00 93.62 210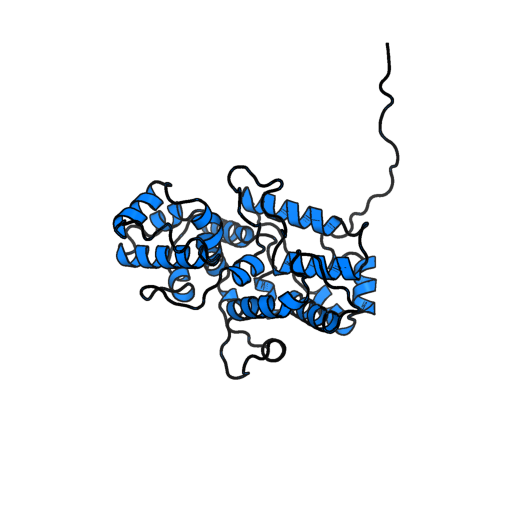 LEU A CA 1
ATOM 1632 C C . LEU A 1 210 ? -6.523 -0.384 9.540 1.00 93.62 210 LEU A C 1
ATOM 1634 O O . LEU A 1 210 ? -6.546 -1.613 9.593 1.00 93.62 210 LEU A O 1
ATOM 1638 N N . ALA A 1 211 ? -7.485 0.318 8.943 1.00 94.50 211 ALA A N 1
ATOM 1639 C CA . ALA A 1 211 ? -8.635 -0.270 8.266 1.00 94.50 211 ALA A CA 1
ATOM 1640 C C . ALA A 1 211 ? -8.213 -1.094 7.041 1.00 94.50 211 ALA A C 1
ATOM 1642 O O . ALA A 1 211 ? -8.719 -2.197 6.852 1.00 94.50 211 ALA A O 1
ATOM 1643 N N . MET A 1 212 ? -7.226 -0.632 6.267 1.00 95.25 212 MET A N 1
ATOM 1644 C CA . MET A 1 212 ? -6.669 -1.387 5.141 1.00 95.25 212 MET A CA 1
ATOM 1645 C C . MET A 1 212 ? -6.043 -2.712 5.598 1.00 95.25 212 MET A C 1
ATOM 1647 O O . MET A 1 212 ? -6.333 -3.747 5.008 1.00 95.25 212 MET A O 1
ATOM 1651 N N . PHE A 1 213 ? -5.256 -2.730 6.680 1.00 95.69 213 PHE A N 1
ATOM 1652 C CA . PHE A 1 213 ? -4.723 -3.990 7.223 1.00 95.69 213 PHE A CA 1
ATOM 1653 C C . PHE A 1 213 ? -5.804 -4.914 7.793 1.00 95.69 213 PHE A C 1
ATOM 1655 O O . PHE A 1 213 ? -5.619 -6.129 7.821 1.00 95.69 213 PHE A O 1
ATOM 1662 N N . LYS A 1 214 ? -6.925 -4.358 8.265 1.00 95.31 214 LYS A N 1
ATOM 1663 C CA . LYS A 1 214 ? -8.085 -5.156 8.670 1.00 95.31 214 LYS A CA 1
ATOM 1664 C C . LYS A 1 214 ? -8.800 -5.769 7.462 1.00 95.31 214 LYS A C 1
ATOM 1666 O O . LYS A 1 214 ? -9.219 -6.921 7.541 1.00 95.31 214 LYS A O 1
ATOM 1671 N N . ALA A 1 215 ? -8.939 -5.007 6.380 1.00 94.81 215 ALA A N 1
ATOM 1672 C CA . ALA A 1 215 ? -9.554 -5.439 5.130 1.00 94.81 215 ALA A CA 1
ATOM 1673 C C . ALA A 1 215 ? -8.695 -6.472 4.380 1.00 94.81 215 ALA A C 1
ATOM 1675 O O . ALA A 1 215 ? -9.234 -7.422 3.821 1.00 94.81 215 ALA A O 1
ATOM 1676 N N . GLU A 1 216 ? -7.368 -6.323 4.419 1.00 95.62 216 GLU A N 1
ATOM 1677 C CA . GLU A 1 216 ? -6.402 -7.223 3.782 1.00 95.62 216 GLU A CA 1
ATOM 1678 C C . GLU A 1 216 ? -5.328 -7.694 4.788 1.00 95.62 216 GLU A C 1
ATOM 1680 O O . GLU A 1 216 ? -4.190 -7.204 4.792 1.00 95.62 216 GLU A O 1
ATOM 1685 N N . PRO A 1 217 ? -5.657 -8.671 5.660 1.00 94.75 217 PRO A N 1
ATOM 1686 C CA . PRO A 1 217 ? -4.735 -9.169 6.683 1.00 94.75 217 PRO A CA 1
ATOM 1687 C C . PRO A 1 217 ? -3.469 -9.801 6.107 1.00 94.75 217 PRO A C 1
ATOM 1689 O O . PRO A 1 217 ? -2.437 -9.838 6.786 1.00 94.75 217 PRO A O 1
ATOM 1692 N N . THR A 1 218 ? -3.512 -10.271 4.854 1.00 96.06 218 THR A N 1
ATOM 1693 C CA . THR A 1 218 ? -2.364 -10.930 4.227 1.00 96.06 218 THR A CA 1
ATOM 1694 C C . THR A 1 218 ? -1.162 -9.998 4.094 1.00 96.06 218 THR A C 1
ATOM 1696 O O . THR A 1 218 ? -0.034 -10.488 4.083 1.00 96.06 218 THR A O 1
ATOM 1699 N N . MET A 1 219 ? -1.350 -8.670 4.090 1.00 96.88 219 MET A N 1
ATOM 1700 C CA . MET A 1 219 ? -0.261 -7.680 4.114 1.00 96.88 219 MET A CA 1
ATOM 1701 C C . MET A 1 219 ? 0.601 -7.744 5.393 1.00 96.88 219 MET A C 1
ATOM 1703 O O . MET A 1 219 ? 1.735 -7.253 5.405 1.00 96.88 219 MET A O 1
ATOM 1707 N N . LEU A 1 220 ? 0.091 -8.325 6.484 1.00 95.88 220 LEU A N 1
ATOM 1708 C CA . LEU A 1 220 ? 0.831 -8.511 7.739 1.00 95.88 220 LEU A CA 1
ATOM 1709 C C . LEU A 1 220 ? 1.505 -9.885 7.843 1.00 95.88 220 LEU A C 1
ATOM 1711 O O . LEU A 1 220 ? 2.328 -10.090 8.738 1.00 95.88 220 LEU A O 1
ATOM 1715 N N . GLU A 1 221 ? 1.211 -10.806 6.927 1.00 96.19 221 GLU A N 1
ATOM 1716 C CA . GLU A 1 221 ? 1.826 -12.132 6.909 1.00 96.19 221 GLU A CA 1
ATOM 1717 C C . GLU A 1 221 ? 3.322 -12.068 6.566 1.00 96.19 221 GLU A C 1
ATOM 1719 O O . GLU A 1 221 ? 3.776 -11.127 5.903 1.00 96.19 221 GLU A O 1
ATOM 1724 N N . PRO A 1 222 ? 4.118 -13.067 6.987 1.00 96.75 222 PRO A N 1
ATOM 1725 C CA . PRO A 1 222 ? 5.528 -13.141 6.636 1.00 96.75 222 PRO A CA 1
ATOM 1726 C C . PRO A 1 222 ? 5.767 -13.409 5.146 1.00 96.75 222 PRO A C 1
ATOM 1728 O O . PRO A 1 222 ? 5.085 -14.241 4.550 1.00 96.75 222 PRO A O 1
ATOM 1731 N N . ILE A 1 223 ? 6.807 -12.780 4.594 1.00 96.69 223 ILE A N 1
ATOM 1732 C CA . ILE A 1 223 ? 7.395 -13.131 3.295 1.00 96.69 223 ILE A CA 1
ATOM 1733 C C . ILE A 1 223 ? 7.960 -14.553 3.368 1.00 96.69 223 ILE A C 1
ATOM 1735 O O . ILE A 1 223 ? 8.756 -14.853 4.275 1.00 96.69 223 ILE A O 1
ATOM 1739 N N . GLN A 1 224 ? 7.579 -15.400 2.413 1.00 95.25 224 GLN A N 1
ATOM 1740 C CA . GLN A 1 224 ? 8.066 -16.778 2.309 1.00 95.25 224 GLN A CA 1
ATOM 1741 C C . GLN A 1 224 ? 9.219 -16.889 1.310 1.00 95.25 224 GLN A C 1
ATOM 1743 O O . GLN A 1 224 ? 10.216 -17.542 1.622 1.00 95.25 224 GLN A O 1
ATOM 1748 N N . ASP A 1 225 ? 9.135 -16.205 0.167 1.00 94.94 225 ASP A N 1
ATOM 1749 C CA . ASP A 1 225 ? 10.170 -16.246 -0.866 1.00 94.94 225 ASP A CA 1
ATOM 1750 C C . ASP A 1 225 ? 11.513 -15.676 -0.366 1.00 94.94 225 ASP A C 1
ATOM 1752 O O . ASP A 1 225 ? 11.637 -14.511 0.036 1.00 94.94 225 ASP A O 1
ATOM 1756 N N . LEU A 1 226 ? 12.549 -16.519 -0.400 1.00 93.75 226 LEU A N 1
ATOM 1757 C CA . LEU A 1 226 ? 13.905 -16.157 0.008 1.00 93.75 226 LEU A CA 1
ATOM 1758 C C . LEU A 1 226 ? 14.529 -15.114 -0.918 1.00 93.75 226 LEU A C 1
ATOM 1760 O O . LEU A 1 226 ? 15.263 -14.259 -0.427 1.00 93.75 226 LEU A O 1
ATOM 1764 N N . ARG A 1 227 ? 14.186 -15.110 -2.210 1.00 93.69 227 ARG A N 1
ATOM 1765 C CA . ARG A 1 227 ? 14.713 -14.139 -3.176 1.00 93.69 227 ARG A CA 1
ATOM 1766 C C . ARG A 1 227 ? 14.319 -12.720 -2.797 1.00 93.69 227 ARG A C 1
ATOM 1768 O O . ARG A 1 227 ? 15.150 -11.820 -2.868 1.00 93.69 227 ARG A O 1
ATOM 1775 N N . LEU A 1 228 ? 13.082 -12.516 -2.333 1.00 95.19 228 LEU A N 1
ATOM 1776 C CA . LEU A 1 228 ? 12.644 -11.215 -1.821 1.00 95.19 228 LEU A CA 1
ATOM 1777 C C . LEU A 1 228 ? 13.477 -10.803 -0.599 1.00 95.19 228 LEU A C 1
ATOM 1779 O O . LEU A 1 228 ? 13.953 -9.671 -0.518 1.00 95.19 228 LEU A O 1
ATOM 1783 N N . LYS A 1 229 ? 13.709 -11.719 0.348 1.00 93.94 229 LYS A N 1
ATOM 1784 C CA . LYS A 1 229 ? 14.513 -11.421 1.546 1.00 93.94 229 LYS A CA 1
ATOM 1785 C C . LYS A 1 229 ? 15.956 -11.060 1.193 1.00 93.94 229 LYS A C 1
ATOM 1787 O O . LYS A 1 229 ? 16.462 -10.056 1.697 1.00 93.94 229 LYS A O 1
ATOM 1792 N N . GLU A 1 230 ? 16.584 -11.850 0.331 1.00 92.56 230 GLU A N 1
ATOM 1793 C CA . GLU A 1 230 ? 17.961 -11.661 -0.132 1.00 92.56 230 GLU A CA 1
ATOM 1794 C C . GLU A 1 230 ? 18.128 -10.325 -0.859 1.00 92.56 230 GLU A C 1
ATOM 1796 O O . GLU A 1 230 ? 19.044 -9.572 -0.534 1.00 92.56 230 GLU A O 1
ATOM 1801 N N . MET A 1 231 ? 17.188 -9.973 -1.743 1.00 92.12 231 MET A N 1
ATOM 1802 C CA . MET A 1 231 ? 17.202 -8.723 -2.513 1.00 92.12 231 MET A CA 1
ATOM 1803 C C . MET A 1 231 ? 17.319 -7.470 -1.626 1.00 92.12 231 MET A C 1
ATOM 1805 O O . MET A 1 231 ? 17.994 -6.511 -1.989 1.00 92.12 231 MET A O 1
ATOM 1809 N N . LEU A 1 232 ? 16.700 -7.469 -0.438 1.00 91.50 232 LEU A N 1
ATOM 1810 C CA . LEU A 1 232 ? 16.774 -6.350 0.518 1.00 91.50 232 LEU A CA 1
ATOM 1811 C C . LEU A 1 232 ? 17.728 -6.598 1.695 1.00 91.50 232 LEU A C 1
ATOM 1813 O O . LEU A 1 232 ? 17.681 -5.863 2.691 1.00 91.50 232 LEU A O 1
ATOM 1817 N N . ASN A 1 233 ? 18.602 -7.602 1.585 1.00 90.31 233 ASN A N 1
ATOM 1818 C CA . ASN A 1 233 ? 19.574 -7.994 2.607 1.00 90.31 233 ASN A CA 1
ATOM 1819 C C . ASN A 1 233 ? 18.938 -8.279 3.979 1.00 90.31 233 ASN A C 1
ATOM 1821 O O . ASN A 1 233 ? 19.499 -7.963 5.036 1.00 90.31 233 ASN A O 1
ATOM 1825 N N . PHE A 1 234 ? 17.741 -8.865 3.992 1.00 90.25 234 PHE A N 1
ATOM 1826 C CA . PHE A 1 234 ? 17.203 -9.448 5.212 1.00 90.25 234 PHE A CA 1
ATOM 1827 C C . PHE A 1 234 ? 17.931 -10.756 5.518 1.00 90.25 234 PHE A C 1
ATOM 1829 O O . PHE A 1 234 ? 18.235 -11.539 4.623 1.00 90.25 234 PHE A O 1
ATOM 1836 N N . ARG A 1 235 ? 18.173 -11.028 6.806 1.00 87.50 235 ARG A N 1
ATOM 1837 C CA . ARG A 1 235 ? 18.621 -12.363 7.214 1.00 87.50 235 ARG A CA 1
ATOM 1838 C C . ARG A 1 235 ? 17.527 -13.379 6.877 1.00 87.50 235 ARG A C 1
ATOM 1840 O O . ARG A 1 235 ? 16.356 -13.125 7.162 1.00 87.50 235 ARG A O 1
ATOM 1847 N N . THR A 1 236 ? 17.907 -14.503 6.280 1.00 83.00 236 THR A N 1
ATOM 1848 C CA . THR A 1 236 ? 16.977 -15.518 5.757 1.00 83.00 236 THR A CA 1
ATOM 1849 C C . THR A 1 236 ? 16.149 -16.200 6.850 1.00 83.00 236 THR A C 1
ATOM 1851 O O . THR A 1 236 ? 14.995 -16.555 6.612 1.00 83.00 236 THR A O 1
ATOM 1854 N N . ASP A 1 237 ? 16.693 -16.293 8.066 1.00 86.50 237 ASP A N 1
ATOM 1855 C CA . ASP A 1 237 ? 16.046 -16.822 9.274 1.00 86.50 237 ASP A CA 1
ATOM 1856 C C . ASP A 1 237 ? 15.061 -15.838 9.929 1.00 86.50 237 ASP A C 1
ATOM 1858 O O . ASP A 1 237 ? 14.243 -16.220 10.769 1.00 86.50 237 ASP A O 1
ATOM 1862 N N . ARG A 1 238 ? 15.105 -14.556 9.552 1.00 87.62 238 ARG A N 1
ATOM 1863 C CA . ARG A 1 238 ? 14.250 -13.533 10.145 1.00 87.62 238 ARG A CA 1
ATOM 1864 C C . ARG A 1 238 ? 12.839 -13.605 9.567 1.00 87.62 238 ARG A C 1
ATOM 1866 O O . ARG A 1 238 ? 12.625 -13.543 8.355 1.00 87.62 238 ARG A O 1
ATOM 1873 N N . VAL A 1 239 ? 11.854 -13.615 10.461 1.00 91.69 239 VAL A N 1
ATOM 1874 C CA . VAL A 1 239 ? 10.448 -13.393 10.105 1.00 91.69 239 VAL A CA 1
ATOM 1875 C C . VAL A 1 239 ? 10.258 -11.910 9.770 1.00 91.69 239 VAL A C 1
ATOM 1877 O O . VAL A 1 239 ? 10.455 -11.034 10.616 1.00 91.69 239 VAL A O 1
ATOM 1880 N N . VAL A 1 240 ? 9.906 -11.624 8.517 1.00 93.12 240 VAL A N 1
ATOM 1881 C CA . VAL A 1 240 ? 9.672 -10.269 7.998 1.00 93.12 240 VAL A CA 1
ATOM 1882 C C . VAL A 1 240 ? 8.284 -10.245 7.379 1.00 93.12 240 VAL A C 1
ATOM 1884 O O . VAL A 1 240 ? 8.036 -10.995 6.441 1.00 93.12 240 VAL A O 1
ATOM 1887 N N . SER A 1 241 ? 7.385 -9.406 7.897 1.00 95.56 241 SER A N 1
ATOM 1888 C CA . SER A 1 241 ? 6.065 -9.223 7.288 1.00 95.56 241 SER A CA 1
ATOM 1889 C C . SER A 1 241 ? 6.167 -8.537 5.928 1.00 95.56 241 SER A C 1
ATOM 1891 O O . SER A 1 241 ? 7.077 -7.732 5.704 1.00 95.56 241 SER A O 1
ATOM 1893 N N . LYS A 1 242 ? 5.199 -8.789 5.044 1.00 97.31 242 LYS A N 1
ATOM 1894 C CA . LYS A 1 242 ? 5.071 -8.093 3.756 1.00 97.31 242 LYS A CA 1
ATOM 1895 C C . LYS A 1 242 ? 5.052 -6.566 3.939 1.00 97.31 242 LYS A C 1
ATOM 1897 O O . LYS A 1 242 ? 5.781 -5.855 3.256 1.00 97.31 242 LYS A O 1
ATOM 1902 N N . ALA A 1 243 ? 4.343 -6.050 4.946 1.00 95.62 243 ALA A N 1
ATOM 1903 C CA . ALA A 1 243 ? 4.362 -4.623 5.284 1.00 95.62 243 ALA A CA 1
ATOM 1904 C C . ALA A 1 243 ? 5.764 -4.102 5.655 1.00 95.62 243 ALA A C 1
ATOM 1906 O O . ALA A 1 243 ? 6.199 -3.047 5.187 1.00 95.62 243 ALA A O 1
ATOM 1907 N N . ARG A 1 244 ? 6.523 -4.854 6.466 1.00 94.31 244 ARG A N 1
ATOM 1908 C CA . ARG A 1 244 ? 7.898 -4.478 6.831 1.00 94.31 244 ARG A CA 1
ATOM 1909 C C . ARG A 1 244 ? 8.841 -4.541 5.631 1.00 94.31 244 ARG A C 1
ATOM 1911 O O . ARG A 1 244 ? 9.767 -3.730 5.555 1.00 94.31 244 ARG A O 1
ATOM 1918 N N . PHE A 1 245 ? 8.607 -5.481 4.721 1.00 95.81 245 PHE A N 1
ATOM 1919 C CA . PHE A 1 245 ? 9.312 -5.571 3.452 1.00 95.81 245 PHE A CA 1
ATOM 1920 C C . PHE A 1 245 ? 9.077 -4.315 2.602 1.00 95.81 245 PHE A C 1
ATOM 1922 O O . PHE A 1 245 ? 10.054 -3.684 2.212 1.00 95.81 245 PHE A O 1
ATOM 1929 N N . ILE A 1 246 ? 7.826 -3.871 2.421 1.00 95.06 246 ILE A N 1
ATOM 1930 C CA . ILE A 1 246 ? 7.491 -2.646 1.667 1.00 95.06 246 ILE A CA 1
ATOM 1931 C C . ILE A 1 246 ? 8.166 -1.395 2.252 1.00 95.06 246 ILE A C 1
ATOM 1933 O O . ILE A 1 246 ? 8.714 -0.584 1.506 1.00 95.06 246 ILE A O 1
ATOM 1937 N N . VAL A 1 247 ? 8.225 -1.262 3.582 1.00 90.94 247 VAL A N 1
ATOM 1938 C CA . VAL A 1 247 ? 8.978 -0.166 4.230 1.00 90.94 247 VAL A CA 1
ATOM 1939 C C . VAL A 1 247 ? 10.464 -0.199 3.858 1.00 90.94 247 VAL A C 1
ATOM 1941 O O . VAL A 1 247 ? 11.072 0.845 3.628 1.00 90.94 247 VAL A O 1
ATOM 1944 N N . LYS A 1 248 ? 11.078 -1.386 3.805 1.00 91.88 248 LYS A N 1
ATOM 1945 C CA . LYS A 1 248 ? 12.495 -1.516 3.438 1.00 91.88 248 LYS A CA 1
ATOM 1946 C C . LYS A 1 248 ? 12.717 -1.302 1.940 1.00 91.88 248 LYS A C 1
ATOM 1948 O O . LYS A 1 248 ? 13.725 -0.696 1.583 1.00 91.88 248 LYS A O 1
ATOM 1953 N N . LEU A 1 249 ? 11.780 -1.753 1.104 1.00 92.62 249 LEU A N 1
ATOM 1954 C CA . LEU A 1 249 ? 11.792 -1.549 -0.342 1.00 92.62 249 LEU A CA 1
ATOM 1955 C C . LEU A 1 249 ? 11.790 -0.056 -0.672 1.00 92.62 249 LEU A C 1
ATOM 1957 O O . LEU A 1 249 ? 12.593 0.381 -1.485 1.00 92.62 249 LEU A O 1
ATOM 1961 N N . TRP A 1 250 ? 10.973 0.739 0.023 1.00 88.75 250 TRP A N 1
ATOM 1962 C CA . TRP A 1 250 ? 10.980 2.193 -0.131 1.00 88.75 250 TRP A CA 1
ATOM 1963 C C . TRP A 1 250 ? 12.368 2.798 0.093 1.00 88.75 250 TRP A C 1
ATOM 1965 O O . TRP A 1 250 ? 12.880 3.491 -0.780 1.00 88.75 250 TRP A O 1
ATOM 1975 N N . GLY A 1 251 ? 13.019 2.470 1.213 1.00 85.25 251 GLY A N 1
ATOM 1976 C CA . GLY A 1 251 ? 14.376 2.950 1.492 1.00 85.25 251 GLY A CA 1
ATOM 1977 C C . GLY A 1 251 ? 15.415 2.494 0.459 1.00 85.25 251 GLY A C 1
ATOM 1978 O O . GLY A 1 251 ? 16.359 3.224 0.184 1.00 85.25 251 GLY A O 1
ATOM 1979 N N . TYR A 1 252 ? 15.240 1.312 -0.141 1.00 87.56 252 TYR A N 1
ATOM 1980 C CA . TYR A 1 252 ? 16.087 0.833 -1.239 1.00 87.56 252 TYR A CA 1
ATOM 1981 C C . TYR A 1 252 ? 15.867 1.644 -2.531 1.00 87.56 252 TYR A C 1
ATOM 1983 O O . TYR A 1 252 ? 16.827 2.057 -3.186 1.00 87.56 252 TYR A O 1
ATOM 1991 N N . CYS A 1 253 ? 14.608 1.952 -2.850 1.00 86.06 253 CYS A N 1
ATOM 1992 C CA . CYS A 1 253 ? 14.210 2.713 -4.034 1.00 86.06 253 CYS A CA 1
ATOM 1993 C C . CYS A 1 253 ? 14.459 4.225 -3.932 1.00 86.06 253 CYS A C 1
ATOM 1995 O O . CYS A 1 253 ? 14.37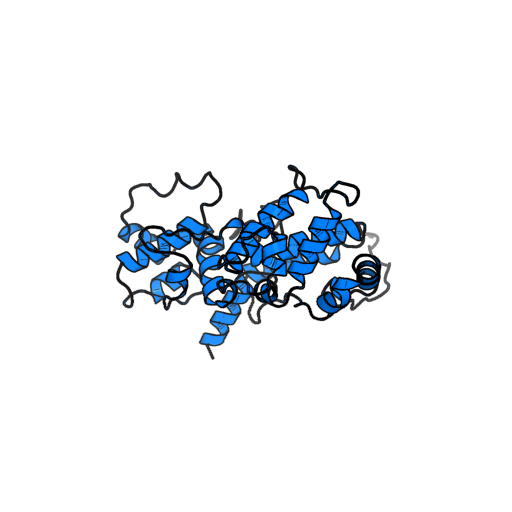2 4.903 -4.952 1.00 86.06 253 CYS A O 1
ATOM 1997 N N . GLN A 1 254 ? 14.816 4.771 -2.762 1.00 77.75 254 GLN A N 1
ATOM 1998 C CA . GLN A 1 254 ? 15.210 6.186 -2.636 1.00 77.75 254 GLN A CA 1
ATOM 1999 C C . GLN A 1 254 ? 16.415 6.548 -3.515 1.00 77.75 254 GLN A C 1
ATOM 2001 O O . GLN A 1 254 ? 16.589 7.705 -3.880 1.00 77.75 254 GLN A O 1
ATOM 2006 N N . SER A 1 255 ? 17.209 5.554 -3.917 1.00 74.06 255 SER A N 1
ATOM 2007 C CA . SER A 1 255 ? 18.263 5.722 -4.913 1.00 74.06 255 SER A CA 1
ATOM 2008 C C . SER A 1 255 ? 17.750 6.137 -6.298 1.00 74.06 255 SER A C 1
ATOM 2010 O O . SER A 1 255 ? 18.537 6.699 -7.040 1.00 74.06 255 SER A O 1
ATOM 2012 N N . LEU A 1 256 ? 16.471 5.941 -6.648 1.00 74.75 256 LEU A N 1
ATOM 2013 C CA . LEU A 1 256 ? 15.891 6.323 -7.950 1.00 74.75 256 LEU A CA 1
ATOM 2014 C C . LEU A 1 256 ? 15.521 7.808 -8.063 1.00 74.75 256 LEU A C 1
ATOM 2016 O O . LEU A 1 256 ? 15.185 8.270 -9.154 1.00 74.75 256 LEU A O 1
ATOM 2020 N N . LEU A 1 257 ? 15.538 8.543 -6.950 1.00 72.12 257 LEU A N 1
ATOM 2021 C CA . LEU A 1 257 ? 15.041 9.914 -6.875 1.00 72.12 257 LEU A CA 1
ATOM 2022 C C . LEU A 1 257 ? 16.175 10.880 -6.548 1.00 72.12 257 LEU A C 1
ATOM 2024 O O . LEU A 1 257 ? 17.056 10.604 -5.730 1.00 72.12 257 LEU A O 1
ATOM 2028 N N . TYR A 1 258 ? 16.121 12.043 -7.175 1.00 65.81 258 TYR A N 1
ATOM 2029 C CA . TYR A 1 258 ? 16.851 13.224 -6.759 1.00 65.81 258 TYR A CA 1
ATOM 2030 C C . TYR A 1 258 ? 16.119 13.923 -5.610 1.00 65.81 258 TYR A C 1
ATOM 2032 O O . TYR A 1 258 ? 14.908 13.790 -5.436 1.00 65.81 258 TYR A O 1
ATOM 2040 N N . GLU A 1 259 ? 16.853 14.733 -4.848 1.00 59.22 259 GLU A N 1
ATOM 2041 C CA . GLU A 1 259 ? 16.297 15.520 -3.736 1.00 59.22 259 GLU A CA 1
ATOM 2042 C C . GLU A 1 259 ? 15.209 16.510 -4.186 1.00 59.22 259 GLU A C 1
ATOM 2044 O O . GLU A 1 259 ? 14.327 16.858 -3.407 1.00 59.22 259 GLU A O 1
ATOM 2049 N N . ASN A 1 260 ? 15.233 16.933 -5.454 1.00 53.56 260 ASN A N 1
ATOM 2050 C CA . ASN A 1 260 ? 14.218 17.799 -6.059 1.00 53.56 260 ASN A CA 1
ATOM 2051 C C . ASN A 1 260 ? 12.984 17.033 -6.582 1.00 53.56 260 ASN A C 1
ATOM 2053 O O . ASN A 1 260 ? 12.159 17.618 -7.280 1.00 53.56 260 ASN A O 1
ATOM 2057 N N . GLY A 1 261 ? 12.887 15.730 -6.307 1.00 58.66 261 GLY A N 1
ATOM 2058 C CA . GLY A 1 261 ? 11.826 14.854 -6.797 1.00 58.66 261 GLY A CA 1
ATOM 2059 C C . GLY A 1 261 ? 12.065 14.295 -8.202 1.00 58.66 261 GLY A C 1
ATOM 2060 O O . GLY A 1 261 ? 11.420 13.325 -8.574 1.00 58.66 261 GLY A O 1
ATOM 2061 N N . ALA A 1 262 ? 13.014 14.806 -8.990 1.00 68.25 262 ALA A N 1
ATOM 2062 C CA . ALA A 1 262 ? 13.258 14.256 -10.325 1.00 68.25 262 ALA A CA 1
ATOM 2063 C C . ALA A 1 262 ? 13.747 12.795 -10.272 1.00 68.25 262 ALA A C 1
ATOM 2065 O O . ALA A 1 262 ? 14.338 12.353 -9.287 1.00 68.25 262 ALA A O 1
ATOM 2066 N N . TYR A 1 263 ? 13.534 12.048 -11.352 1.00 73.50 263 TYR A N 1
ATOM 2067 C CA . TYR A 1 263 ? 14.044 10.684 -11.491 1.00 73.50 263 TYR A CA 1
ATOM 2068 C C . TYR A 1 263 ? 15.500 10.674 -11.950 1.00 73.50 263 TYR A C 1
ATOM 2070 O O . TYR A 1 263 ? 15.917 11.535 -12.726 1.00 73.50 263 TYR A O 1
ATOM 2078 N N . ARG A 1 264 ? 16.260 9.677 -11.493 1.00 74.12 264 ARG A N 1
ATOM 2079 C CA . ARG A 1 264 ? 17.593 9.377 -12.025 1.00 74.12 264 ARG A CA 1
ATOM 2080 C C . ARG A 1 264 ? 17.516 8.637 -13.353 1.00 74.12 264 ARG A C 1
ATOM 2082 O O . ARG A 1 264 ? 16.641 7.797 -13.545 1.00 74.12 264 ARG A O 1
ATOM 2089 N N . TYR A 1 265 ? 18.473 8.902 -14.235 1.00 72.94 265 TYR A N 1
ATOM 2090 C CA . TYR A 1 265 ? 18.540 8.269 -15.552 1.00 72.94 265 TYR A CA 1
ATOM 2091 C C . TYR A 1 265 ? 19.187 6.881 -15.483 1.00 72.94 265 TYR A C 1
ATOM 2093 O O . TYR A 1 265 ? 20.061 6.625 -14.661 1.00 72.94 265 TYR A O 1
ATOM 2101 N N . ILE A 1 266 ? 18.833 5.994 -16.417 1.00 73.19 266 ILE A N 1
ATOM 2102 C CA . ILE A 1 266 ? 19.342 4.606 -16.493 1.00 73.19 266 ILE A CA 1
ATOM 2103 C C . ILE A 1 266 ? 20.863 4.501 -16.595 1.00 73.19 266 ILE A C 1
ATOM 2105 O O . ILE A 1 266 ? 21.441 3.518 -16.138 1.00 73.19 266 ILE A O 1
ATOM 2109 N N . GLY A 1 267 ? 21.514 5.511 -17.174 1.00 76.06 267 GLY A N 1
ATOM 2110 C CA . GLY A 1 267 ? 22.973 5.577 -17.254 1.00 76.06 267 GLY A CA 1
ATOM 2111 C C . GLY A 1 267 ? 23.664 5.816 -15.907 1.00 76.06 267 GLY A C 1
ATOM 2112 O O . GLY A 1 267 ? 24.883 5.678 -15.820 1.00 76.06 267 GLY A O 1
ATOM 2113 N N . GLU A 1 268 ? 22.922 6.173 -14.857 1.00 81.44 268 GLU A N 1
ATOM 2114 C CA . GLU A 1 268 ? 23.466 6.335 -13.513 1.00 81.44 268 GLU A CA 1
ATOM 2115 C C . GLU A 1 268 ? 23.635 4.978 -12.815 1.00 81.44 268 GLU A C 1
ATOM 2117 O O . GLU A 1 268 ? 22.810 4.068 -12.924 1.00 81.44 268 GLU A O 1
ATOM 2122 N N . SER A 1 269 ? 24.733 4.848 -12.066 1.00 81.12 269 SER A N 1
ATOM 2123 C CA . SER A 1 269 ? 25.092 3.608 -11.374 1.00 81.12 269 SER A CA 1
ATOM 2124 C C . SER A 1 269 ? 23.961 3.116 -10.462 1.00 81.12 269 SER A C 1
ATOM 2126 O O . SER A 1 269 ? 23.446 3.869 -9.637 1.00 81.12 269 SER A O 1
ATOM 2128 N N . GLY A 1 270 ? 23.592 1.841 -10.602 1.00 83.31 270 GLY A N 1
ATOM 2129 C CA . GLY A 1 270 ? 22.591 1.170 -9.767 1.00 83.31 270 GLY A CA 1
ATOM 2130 C C . GLY A 1 270 ? 21.128 1.383 -10.174 1.00 83.31 270 GLY A C 1
ATOM 2131 O O . GLY A 1 270 ? 20.278 0.622 -9.720 1.00 83.31 270 GLY A O 1
ATOM 2132 N N . VAL A 1 271 ? 20.802 2.331 -11.063 1.00 85.19 271 VAL A N 1
ATOM 2133 C CA . VAL A 1 271 ? 19.398 2.620 -11.429 1.00 85.19 271 VAL A CA 1
ATOM 2134 C C . VAL A 1 271 ? 18.727 1.422 -12.105 1.00 85.19 271 VAL A C 1
ATOM 2136 O O . VAL A 1 271 ? 17.631 1.032 -11.704 1.00 85.19 271 VAL A O 1
ATOM 2139 N N . ARG A 1 272 ? 19.392 0.788 -13.084 1.00 87.19 272 ARG A N 1
ATOM 2140 C CA . ARG A 1 272 ? 18.843 -0.395 -13.774 1.00 87.19 272 ARG A CA 1
ATOM 2141 C C . ARG A 1 272 ? 18.542 -1.534 -12.799 1.00 87.19 272 ARG A C 1
ATOM 2143 O O . ARG A 1 272 ? 17.458 -2.096 -12.853 1.00 87.19 272 ARG A O 1
ATOM 2150 N N . GLU A 1 273 ? 19.471 -1.837 -11.894 1.00 89.38 273 GLU A N 1
ATOM 2151 C CA . GLU A 1 273 ? 19.305 -2.901 -10.895 1.00 89.38 273 GLU A CA 1
ATOM 2152 C C . GLU A 1 273 ? 18.103 -2.631 -9.983 1.00 89.38 273 GLU A C 1
ATOM 2154 O O . GLU A 1 273 ? 17.260 -3.506 -9.772 1.00 89.38 273 GLU A O 1
ATOM 2159 N N . VAL A 1 274 ? 17.983 -1.398 -9.486 1.00 89.12 274 VAL A N 1
ATOM 2160 C CA . VAL A 1 274 ? 16.880 -1.010 -8.605 1.00 89.12 274 VAL A CA 1
ATOM 2161 C C . VAL A 1 274 ? 15.540 -1.084 -9.340 1.00 89.12 274 VAL A C 1
ATOM 2163 O O . VAL A 1 274 ? 14.554 -1.524 -8.749 1.00 89.12 274 VAL A O 1
ATOM 2166 N N . LEU A 1 275 ? 15.492 -0.725 -10.626 1.00 89.12 275 LEU A N 1
ATOM 2167 C CA . LEU A 1 275 ? 14.282 -0.852 -11.443 1.00 89.12 275 LEU A CA 1
ATOM 2168 C C . LEU A 1 275 ? 13.913 -2.300 -11.739 1.00 89.12 275 LEU A C 1
ATOM 2170 O O . LEU A 1 275 ? 12.740 -2.642 -11.610 1.00 89.12 275 LEU A O 1
ATOM 2174 N N . THR A 1 276 ? 14.882 -3.157 -12.067 1.00 91.00 276 THR A N 1
ATOM 2175 C CA . THR A 1 276 ? 14.642 -4.599 -12.216 1.00 91.00 276 THR A CA 1
ATOM 2176 C C . THR A 1 276 ? 14.037 -5.171 -10.934 1.00 91.00 276 THR A C 1
ATOM 2178 O O . THR A 1 276 ? 13.028 -5.873 -10.979 1.00 91.00 276 THR A O 1
ATOM 2181 N N . ASN A 1 277 ? 14.599 -4.816 -9.777 1.00 92.88 277 ASN A N 1
ATOM 2182 C CA . ASN A 1 277 ? 14.128 -5.276 -8.472 1.00 92.88 277 ASN A CA 1
ATOM 2183 C C . ASN A 1 277 ? 12.743 -4.720 -8.109 1.00 92.88 277 ASN A C 1
ATOM 2185 O O . ASN A 1 277 ? 11.909 -5.441 -7.555 1.00 92.88 277 ASN A O 1
ATOM 2189 N N . LEU A 1 278 ? 12.465 -3.458 -8.442 1.00 92.94 278 LEU A N 1
ATOM 2190 C CA . LEU A 1 278 ? 11.155 -2.854 -8.221 1.00 92.94 278 LEU A CA 1
ATOM 2191 C C . LEU A 1 278 ? 10.089 -3.468 -9.139 1.00 92.94 278 LEU A C 1
ATOM 2193 O O . LEU A 1 278 ? 8.991 -3.760 -8.665 1.00 92.94 278 LEU A O 1
ATOM 2197 N N . LEU A 1 279 ? 10.416 -3.726 -10.409 1.00 94.38 279 LEU A N 1
ATOM 2198 C CA . LEU A 1 279 ? 9.539 -4.430 -11.346 1.00 94.38 279 LEU A CA 1
ATOM 2199 C C . LEU A 1 279 ? 9.256 -5.853 -10.853 1.00 94.38 279 LEU A C 1
ATOM 2201 O O . LEU A 1 279 ? 8.091 -6.228 -10.751 1.00 94.38 279 LEU A O 1
ATOM 2205 N N . PHE A 1 280 ? 10.293 -6.594 -10.448 1.00 95.12 280 PHE A N 1
ATOM 2206 C CA . PHE A 1 280 ? 10.156 -7.920 -9.840 1.00 95.12 280 PHE A CA 1
ATOM 2207 C C . PHE A 1 280 ? 9.219 -7.893 -8.627 1.00 95.12 280 PHE A C 1
ATOM 2209 O O . PHE A 1 280 ? 8.300 -8.703 -8.546 1.00 95.12 280 PHE A O 1
ATOM 2216 N N . CYS A 1 281 ? 9.383 -6.931 -7.712 1.00 95.25 281 CYS A N 1
ATOM 2217 C CA . CYS A 1 281 ? 8.487 -6.779 -6.562 1.00 95.25 281 CYS A CA 1
ATOM 2218 C C . CYS A 1 281 ? 7.050 -6.473 -6.979 1.00 95.25 281 CYS A C 1
ATOM 2220 O O . CYS A 1 281 ? 6.109 -7.070 -6.453 1.00 95.25 281 CYS A O 1
ATOM 2222 N N . ARG A 1 282 ? 6.874 -5.553 -7.930 1.00 93.88 282 ARG A N 1
ATOM 2223 C CA . ARG A 1 282 ? 5.561 -5.149 -8.432 1.00 93.88 282 ARG A CA 1
ATOM 2224 C C . ARG A 1 282 ? 4.808 -6.322 -9.062 1.00 93.88 282 ARG A C 1
ATOM 2226 O O . ARG A 1 282 ? 3.581 -6.389 -8.947 1.00 93.88 282 ARG A O 1
ATOM 2233 N N . THR A 1 283 ? 5.515 -7.257 -9.688 1.00 93.81 283 THR A N 1
ATOM 2234 C CA . THR A 1 283 ? 4.931 -8.438 -10.341 1.00 93.81 283 THR A CA 1
ATOM 2235 C C . THR A 1 283 ? 4.938 -9.699 -9.473 1.00 93.81 283 THR A C 1
ATOM 2237 O O . THR A 1 283 ? 4.382 -10.717 -9.880 1.00 93.81 283 THR A O 1
ATOM 2240 N N . HIS A 1 284 ? 5.521 -9.655 -8.271 1.00 95.50 284 HIS A N 1
ATOM 2241 C CA . HIS A 1 284 ? 5.675 -10.837 -7.427 1.00 95.50 284 HIS A CA 1
ATOM 2242 C C . HIS A 1 284 ? 4.336 -11.322 -6.839 1.00 95.50 284 HIS A C 1
ATOM 2244 O O . HIS A 1 284 ? 3.647 -10.516 -6.203 1.00 95.50 284 HIS A O 1
ATOM 2250 N N . PRO A 1 285 ? 3.984 -12.623 -6.930 1.00 94.19 285 PRO A N 1
ATOM 2251 C CA . PRO A 1 285 ? 2.721 -13.160 -6.413 1.00 94.19 285 PRO A CA 1
ATOM 2252 C C . PRO A 1 285 ? 2.445 -12.825 -4.940 1.00 94.19 285 PRO A C 1
ATOM 2254 O O . PRO A 1 285 ? 1.361 -12.352 -4.608 1.00 94.19 285 PRO A O 1
ATOM 2257 N N . GLU A 1 286 ? 3.437 -12.983 -4.055 1.00 95.56 286 GLU A N 1
ATOM 2258 C CA . GLU A 1 286 ? 3.269 -12.685 -2.618 1.00 95.56 286 GLU A CA 1
ATOM 2259 C C . GLU A 1 286 ? 2.929 -11.217 -2.316 1.00 95.56 286 GLU A C 1
ATOM 2261 O O . GLU A 1 286 ? 2.328 -10.930 -1.281 1.00 95.56 286 GLU A O 1
ATOM 2266 N N . LEU A 1 287 ? 3.305 -10.286 -3.199 1.00 96.62 287 LEU A N 1
ATOM 2267 C CA . LEU A 1 287 ? 3.139 -8.846 -2.993 1.00 96.62 287 LEU A CA 1
ATOM 2268 C C . LEU A 1 287 ? 1.906 -8.279 -3.705 1.00 96.62 287 LEU A C 1
ATOM 2270 O O . LEU A 1 287 ? 1.584 -7.108 -3.514 1.00 96.62 287 LEU A O 1
ATOM 2274 N N . GLN A 1 288 ? 1.169 -9.095 -4.470 1.00 93.94 288 GLN A N 1
ATOM 2275 C CA . GLN A 1 288 ? -0.021 -8.633 -5.197 1.00 93.94 288 GLN A CA 1
ATOM 2276 C C . GLN A 1 288 ? -1.127 -8.098 -4.279 1.00 93.94 288 GLN A C 1
ATOM 2278 O O . GLN A 1 288 ? -1.938 -7.287 -4.724 1.00 93.94 288 GLN A O 1
ATOM 2283 N N . CYS A 1 289 ? -1.113 -8.465 -2.992 1.00 95.38 289 CYS A N 1
ATOM 2284 C CA . CYS A 1 289 ? -1.992 -7.893 -1.971 1.00 95.38 289 CYS A CA 1
ATOM 2285 C C . CYS A 1 289 ? -1.861 -6.370 -1.814 1.00 95.38 289 CYS A C 1
ATOM 2287 O O . CYS A 1 289 ? -2.784 -5.770 -1.290 1.00 95.38 289 CYS A O 1
ATOM 2289 N N . PHE A 1 290 ? -0.775 -5.729 -2.269 1.00 95.69 290 PHE A N 1
ATOM 2290 C CA . PHE A 1 290 ? -0.647 -4.263 -2.267 1.00 95.69 290 PHE A CA 1
ATOM 2291 C C . PHE A 1 290 ? -1.163 -3.592 -3.542 1.00 95.69 290 PHE A C 1
ATOM 2293 O O . PHE A 1 290 ? -1.400 -2.388 -3.538 1.00 95.69 290 PHE A O 1
ATOM 2300 N N . PHE A 1 291 ? -1.365 -4.349 -4.620 1.00 93.44 291 PHE A N 1
ATOM 2301 C CA . PHE A 1 291 ? -1.610 -3.812 -5.963 1.00 93.44 291 PHE A CA 1
ATOM 2302 C C . PHE A 1 291 ? -3.011 -4.129 -6.492 1.00 93.44 291 PHE A C 1
ATOM 2304 O O . PHE A 1 291 ? -3.259 -4.009 -7.689 1.00 93.44 291 PHE A O 1
ATOM 2311 N N . ARG A 1 292 ? -3.938 -4.551 -5.624 1.00 92.69 292 ARG A N 1
ATOM 2312 C CA . ARG A 1 292 ? -5.330 -4.818 -6.008 1.00 92.69 292 ARG A CA 1
ATOM 2313 C C . ARG A 1 292 ? -6.111 -3.541 -6.316 1.00 92.69 292 ARG A C 1
ATOM 2315 O O . ARG A 1 292 ? -6.883 -3.538 -7.269 1.00 92.69 292 ARG A O 1
ATOM 2322 N N . TYR A 1 293 ? -5.882 -2.470 -5.559 1.00 92.50 293 TYR A N 1
ATOM 2323 C CA . TYR A 1 293 ? -6.533 -1.171 -5.759 1.00 92.50 293 TYR A CA 1
ATOM 2324 C C . TYR A 1 293 ? -5.522 -0.059 -6.013 1.00 92.50 293 TYR A C 1
ATOM 2326 O O . TYR A 1 293 ? -4.398 -0.099 -5.510 1.00 92.50 293 TYR A O 1
ATOM 2334 N N . LEU A 1 294 ? -5.946 0.954 -6.768 1.00 88.38 294 LEU A N 1
ATOM 2335 C CA . LEU A 1 294 ? -5.186 2.193 -6.979 1.00 88.38 294 LEU A CA 1
ATOM 2336 C C . LEU A 1 294 ? -5.129 3.056 -5.708 1.00 88.38 294 LEU A C 1
ATOM 2338 O O . LEU A 1 294 ? -4.164 3.787 -5.500 1.00 88.38 294 LEU A O 1
ATOM 2342 N N . SER A 1 295 ? -6.145 2.931 -4.852 1.00 89.06 295 SER A N 1
ATOM 2343 C CA . SER A 1 295 ? -6.325 3.679 -3.609 1.00 89.06 295 SER A CA 1
ATOM 2344 C C . SER A 1 295 ? -6.382 2.739 -2.396 1.00 89.06 295 SER A C 1
ATOM 2346 O O . SER A 1 295 ? -7.006 1.678 -2.481 1.00 89.06 295 SER A O 1
ATOM 2348 N N . PRO A 1 296 ? -5.823 3.125 -1.231 1.00 89.81 296 PRO A N 1
ATOM 2349 C CA . PRO A 1 296 ? -6.069 2.440 0.037 1.00 89.81 296 PRO A CA 1
ATOM 2350 C C . PRO A 1 296 ? -7.562 2.311 0.369 1.00 89.81 296 PRO A C 1
ATOM 2352 O O . PRO A 1 296 ? -7.977 1.302 0.938 1.00 89.81 296 PRO A O 1
ATOM 2355 N N . SER A 1 297 ? -8.372 3.307 -0.013 1.00 89.25 297 SER A N 1
ATOM 2356 C CA . SER A 1 297 ? -9.821 3.302 0.219 1.00 89.25 297 SER A CA 1
ATOM 2357 C C . SER A 1 297 ? -10.515 2.160 -0.514 1.00 89.25 297 SER A C 1
ATOM 2359 O O . SER A 1 297 ? -11.495 1.640 0.006 1.00 89.25 297 SER A O 1
ATOM 2361 N N . GLY A 1 298 ? -9.963 1.676 -1.632 1.00 91.81 298 GLY A N 1
ATOM 2362 C CA . GLY A 1 298 ? -10.564 0.566 -2.365 1.00 91.81 298 GLY A CA 1
ATOM 2363 C C . GLY A 1 298 ? -10.691 -0.718 -1.536 1.00 91.81 298 GLY A C 1
ATOM 2364 O O . GLY A 1 298 ? -11.714 -1.397 -1.597 1.00 91.81 298 GLY A O 1
ATOM 2365 N N . TYR A 1 299 ? -9.711 -1.004 -0.667 1.00 93.69 299 TYR A N 1
ATOM 2366 C CA . TYR A 1 299 ? -9.796 -2.130 0.276 1.00 93.69 299 TYR A CA 1
ATOM 2367 C C . TYR A 1 299 ? -10.889 -1.915 1.325 1.00 93.69 299 TYR A C 1
ATOM 2369 O O . TYR A 1 299 ? -11.597 -2.852 1.686 1.00 93.69 299 TYR A O 1
ATOM 2377 N N . ILE A 1 300 ? -11.009 -0.686 1.829 1.00 91.62 300 ILE A N 1
ATOM 2378 C CA . ILE A 1 300 ? -11.941 -0.327 2.902 1.00 91.62 300 ILE A CA 1
ATOM 2379 C C . ILE A 1 300 ? -13.378 -0.370 2.377 1.00 91.62 300 ILE A C 1
ATOM 2381 O O . ILE A 1 300 ? -14.236 -0.984 3.007 1.00 91.62 300 ILE A O 1
ATOM 2385 N N . ASN A 1 301 ? -13.621 0.218 1.205 1.00 90.38 301 ASN A N 1
ATOM 2386 C CA . ASN A 1 301 ? -14.932 0.294 0.568 1.00 90.38 301 ASN A CA 1
ATOM 2387 C C . ASN A 1 301 ? -15.480 -1.107 0.264 1.00 90.38 301 ASN A C 1
ATOM 2389 O O . ASN A 1 301 ? -16.603 -1.426 0.659 1.00 90.38 301 ASN A O 1
ATOM 2393 N N . ASP A 1 302 ? -14.669 -1.992 -0.322 1.00 89.62 302 ASP A N 1
ATOM 2394 C CA . ASP A 1 302 ? -15.096 -3.371 -0.588 1.00 89.62 302 ASP A CA 1
ATOM 2395 C C . ASP A 1 302 ? -15.278 -4.188 0.701 1.00 89.62 302 ASP A C 1
ATOM 2397 O O . ASP A 1 302 ? -16.247 -4.940 0.825 1.00 89.62 302 ASP A O 1
ATOM 2401 N N . TRP A 1 303 ? -14.402 -4.024 1.700 1.00 89.56 303 TRP A N 1
ATOM 2402 C CA . TRP A 1 303 ? -14.565 -4.676 3.006 1.00 89.56 303 TRP A CA 1
ATOM 2403 C C . TRP A 1 303 ? -15.874 -4.275 3.698 1.00 89.56 303 TRP A C 1
ATOM 2405 O O . TRP A 1 303 ? -16.562 -5.127 4.268 1.00 89.56 303 TRP A O 1
ATOM 2415 N N . MET A 1 304 ? -16.242 -2.996 3.624 1.00 84.19 304 MET A N 1
ATOM 2416 C CA . MET A 1 304 ? -17.498 -2.482 4.169 1.00 84.19 304 MET A CA 1
ATOM 2417 C C . MET A 1 304 ? -18.709 -2.950 3.352 1.00 84.19 304 MET A C 1
ATOM 2419 O O . MET A 1 304 ? -19.726 -3.325 3.936 1.00 84.19 304 MET A O 1
ATOM 2423 N N . GLY A 1 305 ? -18.593 -3.010 2.022 1.00 74.06 305 GLY A N 1
ATOM 2424 C CA . GLY A 1 305 ? -19.632 -3.540 1.134 1.00 74.06 305 GLY A CA 1
ATOM 2425 C C . GLY A 1 305 ? -19.951 -5.017 1.394 1.00 74.06 305 GLY A C 1
ATOM 2426 O O . GLY A 1 305 ? -21.120 -5.396 1.420 1.00 74.06 305 GLY A O 1
ATOM 2427 N N . LEU A 1 306 ? -18.935 -5.838 1.684 1.00 60.84 306 LEU A N 1
ATOM 2428 C CA . LEU A 1 306 ? -19.093 -7.261 2.023 1.00 60.84 306 LEU A CA 1
ATOM 2429 C C . LEU A 1 306 ? -19.804 -7.517 3.359 1.00 60.84 306 LEU A C 1
ATOM 2431 O O . LEU A 1 306 ? -20.281 -8.625 3.580 1.00 60.84 306 LEU A O 1
ATOM 2435 N N . ARG A 1 307 ? -19.863 -6.532 4.263 1.00 57.16 307 ARG A N 1
ATOM 2436 C CA . ARG A 1 307 ? -20.549 -6.655 5.563 1.00 57.16 307 ARG A CA 1
ATOM 2437 C C . ARG A 1 307 ? -22.027 -6.258 5.517 1.00 57.16 307 ARG A C 1
ATOM 2439 O O . ARG A 1 307 ? -22.737 -6.500 6.489 1.00 57.16 307 ARG A O 1
ATOM 2446 N N . ASN A 1 308 ? -22.467 -5.651 4.416 1.00 48.25 308 ASN A N 1
ATOM 2447 C CA . ASN A 1 308 ? -23.851 -5.227 4.190 1.00 48.25 308 ASN A CA 1
ATOM 2448 C C . ASN A 1 308 ? -24.637 -6.202 3.285 1.00 48.25 308 ASN A C 1
ATOM 2450 O O . ASN A 1 308 ? -25.770 -5.897 2.908 1.00 48.25 308 ASN A O 1
ATOM 2454 N N . LEU A 1 309 ? -24.037 -7.349 2.941 1.00 40.06 309 LEU A N 1
ATOM 2455 C CA . LEU A 1 309 ? -24.631 -8.484 2.224 1.00 40.06 309 LEU A CA 1
ATOM 2456 C C . LEU A 1 309 ? -24.761 -9.685 3.168 1.00 40.06 309 LEU A C 1
ATOM 2458 O O . LEU A 1 309 ? -25.754 -10.430 3.015 1.00 40.06 309 LEU A O 1
#

Radius of gyration: 21.44 Å; chains: 1; bounding box: 50×57×66 Å

pLDDT: mean 78.22, std 18.03, range [27.62, 97.31]

Foldseek 3Di:
DDDDPDDDDDDDDDDPQPLAPLSHPVLLVVCCVQPVVCSVLSVVFAAAAFAPDDDPLQVVLVVLLSVLLVPPVPDDSQLSLLLNLCLLQAFSDPDFAPPDDPLCHPQRSTALLNLLQQQADQDADPNAHLLRLLPDPAADLFPLRRLVRCPPVDDLSNNLRNLVQLVSSLCSDVPPPPPPVPPDDSVVVSVCSNVVNPDPSSSSRSVLNSLLCSLQVLQQAFDDDQVLCVLLVHDSPDGAGNSNSSNSLVVLCCVQADPSRRGDDPPDPCNSVNSSSSSCLSSPPSNSSRRHHSHSVSSNVNSNVVVVD